Protein AF-0000000085029734 (afdb_homodimer)

Structure (mmCIF, N/CA/C/O backbone):
data_AF-0000000085029734-model_v1
#
loop_
_entity.id
_entity.type
_entity.pdbx_description
1 polymer 'Chorismate mutase, type II'
#
loop_
_atom_site.group_PDB
_atom_site.id
_atom_site.type_symbol
_atom_site.label_atom_id
_atom_site.label_alt_id
_atom_site.label_comp_id
_atom_site.label_asym_id
_atom_site.label_entity_id
_atom_site.label_seq_id
_atom_site.pdbx_PDB_ins_code
_atom_site.Cartn_x
_atom_site.Cartn_y
_atom_site.Cartn_z
_atom_site.occupancy
_atom_site.B_iso_or_equiv
_atom_site.auth_seq_id
_atom_site.auth_comp_id
_atom_site.auth_asym_id
_atom_site.auth_atom_id
_atom_site.pdbx_PDB_model_num
ATOM 1 N N . MET A 1 1 ? 16.234 26.234 0.634 1 69.88 1 MET A N 1
ATOM 2 C CA . MET A 1 1 ? 16.391 25.625 -0.686 1 69.88 1 MET A CA 1
ATOM 3 C C . MET A 1 1 ? 15.125 25.797 -1.517 1 69.88 1 MET A C 1
ATOM 5 O O . MET A 1 1 ? 14.016 25.797 -0.977 1 69.88 1 MET A O 1
ATOM 9 N N . LYS A 1 2 ? 15.32 26.094 -2.871 1 85.25 2 LYS A N 1
ATOM 10 C CA . LYS A 1 2 ? 14.172 26.25 -3.766 1 85.25 2 LYS A CA 1
ATOM 11 C C . LYS A 1 2 ? 13.594 24.906 -4.176 1 85.25 2 LYS A C 1
ATOM 13 O O . LYS A 1 2 ? 14.297 23.891 -4.168 1 85.25 2 LYS A O 1
ATOM 18 N N . LEU A 1 3 ? 12.367 24.859 -4.414 1 87.31 3 LEU A N 1
ATOM 19 C CA . LEU A 1 3 ? 11.625 23.641 -4.734 1 87.31 3 LEU A CA 1
ATOM 20 C C . LEU A 1 3 ? 12.281 22.891 -5.895 1 87.31 3 LEU A C 1
ATOM 22 O O . LEU A 1 3 ? 12.375 21.672 -5.875 1 87.31 3 LEU A O 1
ATOM 26 N N . ASP A 1 4 ? 12.711 23.625 -6.777 1 88.44 4 ASP A N 1
ATOM 27 C CA . ASP A 1 4 ? 13.312 23.016 -7.961 1 88.44 4 ASP A CA 1
ATOM 28 C C . ASP A 1 4 ? 14.594 22.266 -7.605 1 88.44 4 ASP A C 1
ATOM 30 O O . ASP A 1 4 ? 14.891 21.234 -8.188 1 88.44 4 ASP A O 1
ATOM 34 N N . GLN A 1 5 ? 15.367 22.734 -6.703 1 90.94 5 GLN A N 1
ATOM 35 C CA . GLN A 1 5 ? 16.594 22.078 -6.262 1 90.94 5 GLN A CA 1
ATOM 36 C C . GLN A 1 5 ? 16.281 20.781 -5.527 1 90.94 5 GLN A C 1
ATOM 38 O O . GLN A 1 5 ? 17.016 19.797 -5.66 1 90.94 5 GLN A O 1
ATOM 43 N N . VAL A 1 6 ? 15.258 20.797 -4.766 1 92.44 6 VAL A N 1
ATOM 44 C CA . VAL A 1 6 ? 14.844 19.594 -4.039 1 92.44 6 VAL A CA 1
ATOM 45 C C . VAL A 1 6 ? 14.43 18.516 -5.031 1 92.44 6 VAL A C 1
ATOM 47 O O . VAL A 1 6 ? 14.789 17.344 -4.871 1 92.44 6 VAL A O 1
ATOM 50 N N . ARG A 1 7 ? 13.758 18.969 -6.074 1 90.31 7 ARG A N 1
ATOM 51 C CA . ARG A 1 7 ? 13.312 18.016 -7.094 1 90.31 7 ARG A CA 1
ATOM 52 C C . ARG A 1 7 ? 14.5 17.406 -7.836 1 90.31 7 ARG A C 1
ATOM 54 O O . ARG A 1 7 ? 14.477 16.234 -8.188 1 90.31 7 ARG A O 1
ATOM 61 N N . GLU A 1 8 ? 15.469 18.203 -8.031 1 93.56 8 GLU A N 1
ATOM 62 C CA . GLU A 1 8 ? 16.688 17.688 -8.656 1 93.56 8 GLU A CA 1
ATOM 63 C C . GLU A 1 8 ? 17.344 16.625 -7.797 1 93.56 8 GLU A C 1
ATOM 65 O O . GLU A 1 8 ? 17.875 15.633 -8.312 1 93.56 8 GLU A O 1
ATOM 70 N N . LYS A 1 9 ? 17.344 16.844 -6.543 1 95 9 LYS A N 1
ATOM 71 C CA . LYS A 1 9 ? 17.891 15.859 -5.625 1 95 9 LYS A CA 1
ATOM 72 C C . LYS A 1 9 ? 17.094 14.555 -5.68 1 95 9 LYS A C 1
ATOM 74 O O . LYS A 1 9 ? 17.688 13.469 -5.695 1 95 9 LYS A O 1
ATOM 79 N N . ILE A 1 10 ? 15.828 14.625 -5.691 1 95.19 10 ILE A N 1
ATOM 80 C CA . ILE A 1 10 ? 14.961 13.461 -5.781 1 95.19 10 ILE A CA 1
ATOM 81 C C . ILE A 1 10 ? 15.227 12.711 -7.086 1 95.19 10 ILE A C 1
ATOM 83 O O . ILE A 1 10 ? 15.312 11.484 -7.102 1 95.19 10 ILE A O 1
ATOM 87 N N . ASP A 1 11 ? 15.422 13.539 -8.141 1 94.25 11 ASP A N 1
ATOM 88 C CA . ASP A 1 11 ? 15.688 12.961 -9.461 1 94.25 11 ASP A CA 1
ATOM 89 C C . ASP A 1 11 ? 17 12.195 -9.461 1 94.25 11 ASP A C 1
ATOM 91 O O . ASP A 1 11 ? 17.172 11.25 -10.242 1 94.25 11 ASP A O 1
ATOM 95 N N . ALA A 1 12 ? 17.891 12.562 -8.648 1 96.12 12 ALA A N 1
ATOM 96 C CA . ALA A 1 12 ? 19.188 11.891 -8.539 1 96.12 12 ALA A CA 1
ATOM 97 C C . ALA A 1 12 ? 19.078 10.633 -7.684 1 96.12 12 ALA A C 1
ATOM 99 O O . ALA A 1 12 ? 19.797 9.656 -7.906 1 96.12 12 ALA A O 1
ATOM 100 N N . ILE A 1 13 ? 18.172 10.586 -6.727 1 97.69 13 ILE A N 1
ATOM 101 C CA . ILE A 1 13 ? 18.016 9.5 -5.766 1 97.69 13 ILE A CA 1
ATOM 102 C C . ILE A 1 13 ? 17.203 8.367 -6.395 1 97.69 13 ILE A C 1
ATOM 104 O O . ILE A 1 13 ? 17.531 7.191 -6.234 1 97.69 13 ILE A O 1
ATOM 108 N N . ASP A 1 14 ? 16.234 8.672 -7.203 1 97.31 14 ASP A N 1
ATOM 109 C CA . ASP A 1 14 ? 15.227 7.73 -7.68 1 97.31 14 ASP A CA 1
ATOM 110 C C . ASP A 1 14 ? 15.859 6.629 -8.523 1 97.31 14 ASP A C 1
ATOM 112 O O . ASP A 1 14 ? 15.547 5.449 -8.352 1 97.31 14 ASP A O 1
ATOM 116 N N . PRO A 1 15 ? 16.828 7 -9.406 1 96.62 15 PRO A N 1
ATOM 117 C CA . PRO A 1 15 ? 17.469 5.926 -10.188 1 96.62 15 PRO A CA 1
ATOM 118 C C . PRO A 1 15 ? 18.266 4.961 -9.32 1 96.62 15 PRO A C 1
ATOM 120 O O . PRO A 1 15 ? 18.359 3.77 -9.633 1 96.62 15 PRO A O 1
ATOM 123 N N . GLN A 1 16 ? 18.812 5.449 -8.234 1 97.75 16 GLN A N 1
ATOM 124 C CA . GLN A 1 16 ? 19.547 4.582 -7.316 1 97.75 16 GLN A CA 1
ATOM 125 C C . GLN A 1 16 ? 18.594 3.625 -6.594 1 97.75 16 GLN A C 1
ATOM 127 O O . GLN A 1 16 ? 18.90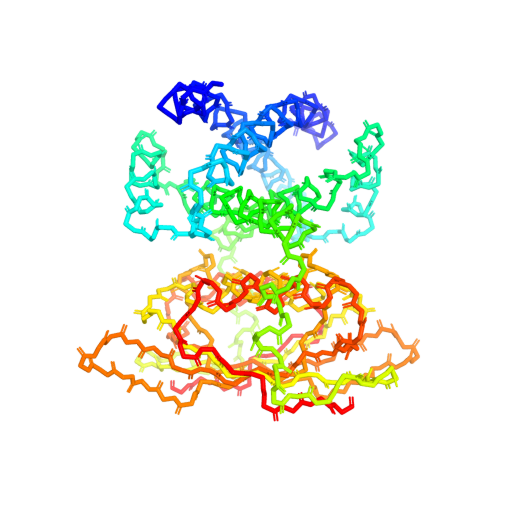6 2.441 -6.441 1 97.75 16 GLN A O 1
ATOM 132 N N . ILE A 1 17 ? 17.469 4.121 -6.18 1 98 17 ILE A N 1
ATOM 133 C CA . ILE A 1 17 ? 16.453 3.283 -5.559 1 98 17 ILE A CA 1
ATOM 134 C C . ILE A 1 17 ? 16 2.209 -6.543 1 98 17 ILE A C 1
ATOM 136 O O . ILE A 1 17 ? 15.875 1.037 -6.18 1 98 17 ILE A O 1
ATOM 140 N N . ARG A 1 18 ? 15.797 2.645 -7.766 1 97.69 18 ARG A N 1
ATOM 141 C CA . ARG A 1 18 ? 15.375 1.699 -8.797 1 97.69 18 ARG A CA 1
ATOM 142 C C . ARG A 1 18 ? 16.375 0.551 -8.922 1 97.69 18 ARG A C 1
ATOM 144 O O . ARG A 1 18 ? 15.977 -0.617 -8.961 1 97.69 18 ARG A O 1
ATOM 151 N N . SER A 1 19 ? 17.625 0.918 -8.992 1 97.62 19 SER A N 1
ATOM 152 C CA . SER A 1 19 ? 18.672 -0.086 -9.164 1 97.62 19 SER A CA 1
ATOM 153 C C . SER A 1 19 ? 18.672 -1.095 -8.023 1 97.62 19 SER A C 1
ATOM 155 O O . SER A 1 19 ? 18.766 -2.303 -8.25 1 97.62 19 SER A O 1
ATOM 157 N N . LEU A 1 20 ? 18.516 -0.634 -6.82 1 98.12 20 LEU A N 1
ATOM 158 C CA . LEU A 1 20 ? 18.516 -1.505 -5.648 1 98.12 20 LEU A CA 1
ATOM 159 C C . LEU A 1 20 ? 17.266 -2.361 -5.609 1 98.12 20 LEU A C 1
ATOM 161 O O . LEU A 1 20 ? 17.312 -3.541 -5.25 1 98.12 20 LEU A O 1
ATOM 165 N N . LEU A 1 21 ? 16.094 -1.793 -5.996 1 97.88 21 LEU A N 1
ATOM 166 C CA . LEU A 1 21 ? 14.852 -2.541 -6.016 1 97.88 21 LEU A CA 1
ATOM 167 C C . LEU A 1 21 ? 14.898 -3.65 -7.059 1 97.88 21 LEU A C 1
ATOM 169 O O . LEU A 1 21 ? 14.367 -4.742 -6.836 1 97.88 21 LEU A O 1
ATOM 173 N N . MET A 1 22 ? 15.555 -3.344 -8.195 1 96.69 22 MET A N 1
ATOM 174 C CA . MET A 1 22 ? 15.711 -4.359 -9.234 1 96.69 22 MET A CA 1
ATOM 175 C C . MET A 1 22 ? 16.578 -5.508 -8.742 1 96.69 22 MET A C 1
ATOM 177 O O . MET A 1 22 ? 16.266 -6.676 -8.977 1 96.69 22 MET A O 1
ATOM 181 N N . GLU A 1 23 ? 17.609 -5.129 -8.086 1 96.75 23 GLU A N 1
ATOM 182 C CA . GLU A 1 23 ? 18.469 -6.156 -7.512 1 96.75 23 GLU A CA 1
ATOM 183 C C . GLU A 1 23 ? 17.719 -7 -6.488 1 96.75 23 GLU A C 1
ATOM 185 O O . GLU A 1 23 ? 17.875 -8.227 -6.453 1 96.75 23 GLU A O 1
ATOM 190 N N . ARG A 1 24 ? 16.984 -6.406 -5.699 1 97 24 ARG A N 1
ATOM 191 C CA . ARG A 1 24 ? 16.234 -7.129 -4.676 1 97 24 ARG A CA 1
ATOM 192 C C . ARG A 1 24 ? 15.18 -8.039 -5.305 1 97 24 ARG A C 1
ATOM 194 O O . ARG A 1 24 ? 14.93 -9.133 -4.805 1 97 24 ARG A O 1
ATOM 201 N N . LEU A 1 25 ? 14.578 -7.531 -6.348 1 96.06 25 LEU A N 1
ATOM 202 C CA . LEU A 1 25 ? 13.609 -8.352 -7.062 1 96.06 25 LEU A CA 1
ATOM 203 C C . LEU A 1 25 ? 14.281 -9.562 -7.699 1 96.06 25 LEU A C 1
ATOM 205 O O . LEU A 1 25 ? 13.688 -10.641 -7.777 1 96.06 25 LEU A O 1
ATOM 209 N N . ASP A 1 26 ? 15.5 -9.328 -8.148 1 95.75 26 ASP A N 1
ATOM 210 C CA . ASP A 1 26 ? 16.266 -10.461 -8.664 1 95.75 26 ASP A CA 1
ATOM 211 C C . ASP A 1 26 ? 16.484 -11.516 -7.578 1 95.75 26 ASP A C 1
ATOM 213 O O . ASP A 1 26 ? 16.422 -12.719 -7.852 1 95.75 26 ASP A O 1
ATOM 217 N N . CYS A 1 27 ? 16.734 -11.039 -6.41 1 96.12 27 CYS A N 1
ATOM 218 C CA . CYS A 1 27 ? 16.844 -11.961 -5.281 1 96.12 27 CYS A CA 1
ATOM 219 C C . CYS A 1 27 ? 15.531 -12.711 -5.059 1 96.12 27 CYS A C 1
ATOM 221 O O . CYS A 1 27 ? 15.547 -13.906 -4.762 1 96.12 27 CYS A O 1
ATOM 223 N N . SER A 1 28 ? 14.398 -12.023 -5.184 1 94.69 28 SER A N 1
ATOM 224 C CA . SER A 1 28 ? 13.094 -12.656 -5.035 1 94.69 28 SER A CA 1
ATOM 225 C C . SER A 1 28 ? 12.898 -13.766 -6.059 1 94.69 28 SER A C 1
ATOM 227 O O . SER A 1 28 ? 12.297 -14.805 -5.754 1 94.69 28 SER A O 1
ATOM 229 N N . LYS A 1 29 ? 13.336 -13.523 -7.238 1 94.5 29 LYS A N 1
ATOM 230 C CA . LYS A 1 29 ? 13.289 -14.555 -8.273 1 94.5 29 LYS A CA 1
ATOM 231 C C . LYS A 1 29 ? 14.078 -15.789 -7.859 1 94.5 29 LYS A C 1
ATOM 233 O O . LYS A 1 29 ? 13.609 -16.922 -8.023 1 94.5 29 LYS A O 1
ATOM 238 N N . MET A 1 30 ? 15.234 -15.562 -7.367 1 94.81 30 MET A N 1
ATOM 239 C CA . MET A 1 30 ? 16.094 -16.672 -6.922 1 94.81 30 MET A CA 1
ATOM 240 C C . MET A 1 30 ? 15.422 -17.453 -5.793 1 94.81 30 MET A C 1
ATOM 242 O O . MET A 1 30 ? 15.531 -18.672 -5.734 1 94.81 30 MET A O 1
ATOM 246 N N . VAL A 1 31 ? 14.75 -16.734 -4.891 1 93 31 VAL A N 1
ATOM 247 C CA . VAL A 1 31 ? 14.023 -17.391 -3.809 1 93 31 VAL A CA 1
ATOM 248 C C . VAL A 1 31 ? 12.914 -18.266 -4.383 1 93 31 VAL A C 1
ATOM 250 O O . VAL A 1 31 ? 12.75 -19.422 -3.977 1 93 31 VAL A O 1
ATOM 253 N N . ALA A 1 32 ? 12.148 -17.75 -5.328 1 92.5 32 ALA A N 1
ATOM 254 C CA . ALA A 1 32 ? 11.07 -18.5 -5.961 1 92.5 32 ALA A CA 1
ATOM 255 C C . ALA A 1 32 ? 11.594 -19.766 -6.641 1 92.5 32 ALA A C 1
ATOM 257 O O . ALA A 1 32 ? 10.992 -20.828 -6.539 1 92.5 32 ALA A O 1
ATOM 258 N N . GLU A 1 33 ? 12.703 -19.625 -7.281 1 92.81 33 GLU A N 1
ATOM 259 C CA . GLU A 1 33 ? 13.328 -20.75 -7.973 1 92.81 33 GLU A CA 1
ATOM 260 C C . GLU A 1 33 ? 13.781 -21.812 -6.984 1 92.81 33 GLU A C 1
ATOM 262 O O . GLU A 1 33 ? 13.586 -23.016 -7.223 1 92.81 33 GLU A O 1
ATOM 267 N N . ALA A 1 34 ? 14.375 -21.359 -5.977 1 90.62 34 ALA A N 1
ATOM 268 C CA . ALA A 1 34 ? 14.828 -22.297 -4.949 1 90.62 34 ALA A CA 1
ATOM 269 C C . ALA A 1 34 ? 13.656 -23.047 -4.332 1 90.62 34 ALA A C 1
ATOM 271 O O . ALA A 1 34 ? 13.75 -24.234 -4.066 1 90.62 34 ALA A O 1
ATOM 272 N N . LYS A 1 35 ? 12.617 -22.375 -4.039 1 87.69 35 LYS A N 1
ATOM 273 C CA . LYS A 1 35 ? 11.43 -22.984 -3.449 1 87.69 35 LYS A CA 1
ATOM 274 C C . LYS A 1 35 ? 10.773 -23.969 -4.426 1 87.69 35 LYS A C 1
ATOM 276 O O . LYS A 1 35 ? 10.32 -25.047 -4.031 1 87.69 35 LYS A O 1
ATOM 281 N N . GLN A 1 36 ? 10.719 -23.578 -5.621 1 87.06 36 GLN A N 1
ATOM 282 C CA . GLN A 1 36 ? 10.188 -24.469 -6.652 1 87.06 36 GLN A CA 1
ATOM 283 C C . GLN A 1 36 ? 10.977 -25.781 -6.707 1 87.06 36 GLN A C 1
ATOM 285 O O . GLN A 1 36 ? 10.383 -26.859 -6.801 1 87.06 36 GLN A O 1
ATOM 290 N N . GLU A 1 37 ? 12.25 -25.625 -6.668 1 89.75 37 GLU A N 1
ATOM 291 C CA . GLU A 1 37 ? 13.117 -26.797 -6.715 1 89.75 37 GLU A CA 1
ATOM 292 C C . GLU A 1 37 ? 12.906 -27.688 -5.496 1 89.75 37 GLU A C 1
ATOM 294 O O . GLU A 1 37 ? 13.008 -28.906 -5.59 1 89.75 37 GLU A O 1
ATOM 299 N N . ALA A 1 38 ? 12.602 -27.109 -4.395 1 89.69 38 ALA A N 1
ATOM 300 C CA . ALA A 1 38 ? 12.414 -27.844 -3.145 1 89.69 38 ALA A CA 1
ATOM 301 C C . ALA A 1 38 ? 10.977 -28.359 -3.023 1 89.69 38 ALA A C 1
ATOM 303 O O . ALA A 1 38 ? 10.641 -29.078 -2.08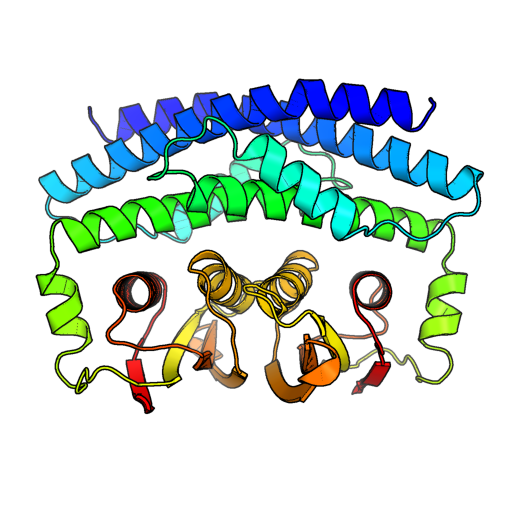 1 89.69 38 ALA A O 1
ATOM 304 N N . GLY A 1 39 ? 10.133 -27.922 -3.93 1 85.19 39 GLY A N 1
ATOM 305 C CA . GLY A 1 39 ? 8.734 -28.312 -3.895 1 85.19 39 GLY A CA 1
ATOM 306 C C . GLY A 1 39 ? 7.922 -27.547 -2.869 1 85.19 39 GLY A C 1
ATOM 307 O O . GLY A 1 39 ? 6.91 -28.047 -2.369 1 85.19 39 GLY A O 1
ATOM 308 N N . GLU A 1 40 ? 8.445 -26.406 -2.545 1 84.38 40 GLU A N 1
ATOM 309 C CA . GLU A 1 40 ? 7.762 -25.547 -1.59 1 84.38 40 GLU A CA 1
ATOM 310 C C . GLU A 1 40 ? 6.965 -24.469 -2.305 1 84.38 40 GLU A C 1
ATOM 312 O O . GLU A 1 40 ? 7.426 -23.891 -3.299 1 84.38 40 GLU A O 1
ATOM 317 N N . ILE A 1 41 ? 5.754 -24.266 -1.737 1 81.62 41 ILE A N 1
ATOM 318 C CA . ILE A 1 41 ? 4.914 -23.297 -2.445 1 81.62 41 ILE A CA 1
ATOM 319 C C . ILE A 1 41 ? 4.547 -22.156 -1.515 1 81.62 41 ILE A C 1
ATOM 321 O O . ILE A 1 41 ? 3.861 -21.203 -1.922 1 81.62 41 ILE A O 1
ATOM 325 N N . ASN A 1 42 ? 5.008 -22.219 -0.365 1 85.44 42 ASN A N 1
ATOM 326 C CA . ASN A 1 42 ? 4.707 -21.156 0.58 1 85.44 42 ASN A CA 1
ATOM 327 C C . ASN A 1 42 ? 5.793 -20.078 0.577 1 85.44 42 ASN A C 1
ATOM 329 O O . ASN A 1 42 ? 6.957 -20.375 0.874 1 85.44 42 ASN A O 1
ATOM 333 N N . ILE A 1 43 ? 5.367 -18.938 0.214 1 89.19 43 ILE A N 1
ATOM 334 C CA . ILE A 1 43 ? 6.285 -17.812 0.149 1 89.19 43 ILE A CA 1
ATOM 335 C C . ILE A 1 43 ? 6.129 -16.938 1.398 1 89.19 43 ILE A C 1
ATOM 337 O O . ILE A 1 43 ? 7.121 -16.578 2.037 1 89.19 43 ILE A O 1
ATOM 341 N N . TYR A 1 44 ? 4.922 -16.75 1.776 1 89.81 44 TYR A N 1
ATOM 342 C CA . TYR A 1 44 ? 4.625 -15.836 2.875 1 89.81 44 TYR A CA 1
ATOM 343 C C . TYR A 1 44 ? 4.918 -16.484 4.219 1 89.81 44 TYR A C 1
ATOM 345 O O . TYR A 1 44 ? 4.434 -17.578 4.504 1 89.81 44 TYR A O 1
ATOM 353 N N . ARG A 1 45 ? 5.719 -15.789 4.996 1 87.75 45 ARG A N 1
ATOM 354 C CA . ARG A 1 45 ? 6.039 -16.156 6.371 1 87.75 45 ARG A CA 1
ATOM 355 C C . ARG A 1 45 ? 5.945 -14.953 7.301 1 87.75 45 ARG A C 1
ATOM 357 O O . ARG A 1 45 ? 6.902 -14.188 7.426 1 87.75 45 ARG A O 1
ATOM 364 N N . ALA A 1 46 ? 4.887 -14.875 8.039 1 85.69 46 ALA A N 1
ATOM 365 C CA . ALA A 1 46 ? 4.586 -13.711 8.875 1 85.69 46 ALA A CA 1
ATOM 366 C C . ALA A 1 46 ? 5.672 -13.5 9.922 1 85.69 46 ALA A C 1
ATOM 368 O O . ALA A 1 46 ? 6.082 -12.367 10.18 1 85.69 46 ALA A O 1
ATOM 369 N N . ASP A 1 47 ? 6.074 -14.57 10.547 1 89 47 ASP A N 1
ATOM 370 C CA . ASP A 1 47 ? 7.086 -14.484 11.586 1 89 47 ASP A CA 1
ATOM 371 C C . ASP A 1 47 ? 8.398 -13.922 11.039 1 89 47 ASP A C 1
ATOM 373 O O . ASP A 1 47 ? 9.047 -13.094 11.68 1 89 47 ASP A O 1
ATOM 377 N N . ARG A 1 48 ? 8.75 -14.414 9.859 1 89.62 48 ARG A N 1
ATOM 378 C CA . ARG A 1 48 ? 9.977 -13.93 9.234 1 89.62 48 ARG A CA 1
ATOM 379 C C . ARG A 1 48 ? 9.859 -12.453 8.875 1 89.62 48 ARG A C 1
ATOM 381 O O . ARG A 1 48 ? 10.805 -11.68 9.078 1 89.62 48 ARG A O 1
ATOM 388 N N . GLU A 1 49 ? 8.727 -12.023 8.305 1 89.88 49 GLU A N 1
ATOM 389 C CA . GLU A 1 49 ? 8.531 -10.633 7.922 1 89.88 49 GLU A CA 1
ATOM 390 C C . GLU A 1 49 ? 8.562 -9.711 9.141 1 89.88 49 GLU A C 1
ATOM 392 O O . GLU A 1 49 ? 9.141 -8.625 9.094 1 89.88 49 GLU A O 1
ATOM 397 N N . GLN A 1 50 ? 7.98 -10.18 10.188 1 90.88 50 GLN A N 1
ATOM 398 C CA . GLN A 1 50 ? 8 -9.398 11.414 1 90.88 50 GLN A CA 1
ATOM 399 C C . GLN A 1 50 ? 9.422 -9.219 11.938 1 90.88 50 GLN A C 1
ATOM 401 O O . GLN A 1 50 ? 9.789 -8.141 12.414 1 90.88 50 GLN A O 1
ATOM 406 N N . ALA A 1 51 ? 10.164 -10.266 11.867 1 94 51 ALA A N 1
ATOM 407 C CA . ALA A 1 51 ? 11.555 -10.211 12.305 1 94 51 ALA A CA 1
ATOM 408 C C . ALA A 1 51 ? 12.359 -9.234 11.445 1 94 51 ALA A C 1
ATOM 410 O O . ALA A 1 51 ? 13.195 -8.484 11.961 1 94 51 ALA A O 1
ATOM 411 N N . ILE A 1 52 ? 12.109 -9.273 10.156 1 94 52 ILE A N 1
ATOM 412 C CA . ILE A 1 52 ? 12.789 -8.375 9.234 1 94 52 ILE A CA 1
ATOM 413 C C . ILE A 1 52 ? 12.406 -6.93 9.531 1 94 52 ILE A C 1
ATOM 415 O O . ILE A 1 52 ? 13.273 -6.051 9.594 1 94 52 ILE A O 1
ATOM 419 N N . LEU A 1 53 ? 11.156 -6.672 9.734 1 94.25 53 LEU A N 1
ATOM 420 C CA . LEU A 1 53 ? 10.68 -5.328 10.039 1 94.25 53 LEU A CA 1
ATOM 421 C C . LEU A 1 53 ? 11.289 -4.812 11.336 1 94.25 53 LEU A C 1
ATOM 423 O O . LEU A 1 53 ? 11.711 -3.658 11.414 1 94.25 53 LEU A O 1
ATOM 427 N N . LYS A 1 54 ? 11.297 -5.684 12.312 1 95.25 54 LYS A N 1
ATOM 428 C CA . LYS A 1 54 ? 11.906 -5.316 13.594 1 95.25 54 LYS A CA 1
ATOM 429 C C . LYS A 1 54 ? 13.383 -4.973 13.422 1 95.25 54 LYS A C 1
ATOM 431 O O . LYS A 1 54 ? 13.852 -3.969 13.953 1 95.25 54 LYS A O 1
ATOM 436 N N . LYS A 1 55 ? 14.055 -5.805 12.727 1 96 55 LYS A N 1
ATOM 437 C CA . LYS A 1 55 ? 15.477 -5.586 12.469 1 96 55 LYS A CA 1
ATOM 438 C C . LYS A 1 55 ? 15.703 -4.273 11.727 1 96 55 LYS A C 1
ATOM 440 O O . LYS A 1 55 ? 16.562 -3.479 12.109 1 96 55 LYS A O 1
ATOM 445 N N . LEU A 1 56 ? 14.938 -4.035 10.672 1 96.12 56 LEU A N 1
ATOM 446 C CA . LEU A 1 56 ? 15.141 -2.877 9.805 1 96.12 56 LEU A CA 1
ATOM 447 C C . LEU A 1 56 ? 14.68 -1.599 10.5 1 96.12 56 LEU A C 1
ATOM 449 O O . LEU A 1 56 ? 15.055 -0.498 10.094 1 96.12 56 LEU A O 1
ATOM 453 N N . SER A 1 57 ? 13.859 -1.755 11.492 1 95.5 57 SER A N 1
ATOM 454 C CA . SER A 1 57 ? 13.383 -0.592 12.234 1 95.5 57 SER A CA 1
ATOM 455 C C . SER A 1 57 ? 14.469 -0.02 13.133 1 95.5 57 SER A C 1
ATOM 457 O O . SER A 1 57 ? 14.414 1.147 13.523 1 95.5 57 SER A O 1
ATOM 459 N N . GLN A 1 58 ? 15.398 -0.849 13.484 1 95.19 58 GLN A N 1
ATOM 460 C CA . GLN A 1 58 ? 16.453 -0.431 14.406 1 95.19 58 GLN A CA 1
ATOM 461 C C . GLN A 1 58 ? 17.281 0.697 13.812 1 95.19 58 GLN A C 1
ATOM 463 O O . GLN A 1 58 ? 17.734 0.605 12.664 1 95.19 58 GLN A O 1
ATOM 468 N N . GLY A 1 59 ? 17.438 1.805 14.555 1 92.75 59 GLY A N 1
ATOM 469 C CA . GLY A 1 59 ? 18.281 2.916 14.141 1 92.75 59 GLY A CA 1
ATOM 470 C C . GLY A 1 59 ? 17.531 3.947 13.312 1 92.75 59 GLY A C 1
ATOM 471 O O . GLY A 1 59 ? 18.094 4.984 12.953 1 92.75 59 GLY A O 1
ATOM 472 N N . VAL A 1 60 ? 16.328 3.682 12.922 1 95.5 60 VAL A N 1
ATOM 473 C CA . VAL A 1 60 ? 15.531 4.645 12.172 1 95.5 60 VAL A CA 1
ATOM 474 C C . VAL A 1 60 ? 14.906 5.66 13.125 1 95.5 60 VAL A C 1
ATOM 476 O O . VAL A 1 60 ? 14.32 5.285 14.141 1 95.5 60 VAL A O 1
ATOM 479 N N . PRO A 1 61 ? 15.109 6.934 12.805 1 94.56 61 PRO A N 1
ATOM 480 C CA . PRO A 1 61 ? 14.484 7.953 13.648 1 94.56 61 PRO A CA 1
ATOM 481 C C . PRO A 1 61 ? 12.969 7.762 13.789 1 94.56 61 PRO A C 1
ATOM 483 O O . PRO A 1 61 ? 12.305 7.414 12.812 1 94.56 61 PRO A O 1
ATOM 486 N N . GLU A 1 62 ? 12.438 8.023 14.961 1 92.88 62 GLU A N 1
ATOM 487 C CA . GLU A 1 62 ? 11.039 7.777 15.297 1 92.88 62 GLU A CA 1
ATOM 488 C C . GLU A 1 62 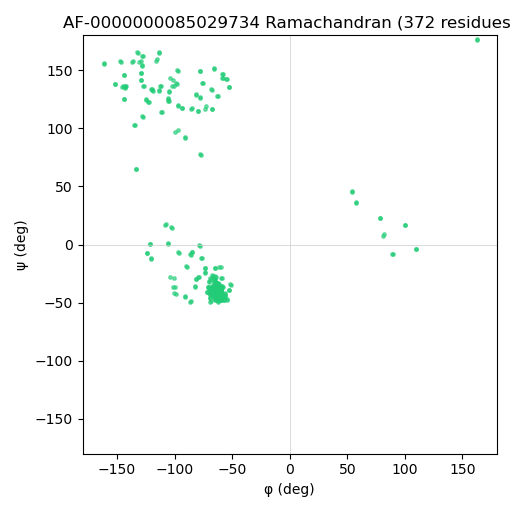? 10.109 8.555 14.367 1 92.88 62 GLU A C 1
ATOM 490 O O . GLU A 1 62 ? 9.039 8.062 14 1 92.88 62 GLU A O 1
ATOM 495 N N . ASP A 1 63 ? 10.531 9.742 14.016 1 91.31 63 ASP A N 1
ATOM 496 C CA . ASP A 1 63 ? 9.648 10.617 13.25 1 91.31 63 ASP A CA 1
ATOM 497 C C . ASP A 1 63 ? 9.609 10.203 11.781 1 91.31 63 ASP A C 1
ATOM 499 O O . ASP A 1 63 ? 8.836 10.758 10.992 1 91.31 63 ASP A O 1
ATOM 503 N N . ARG A 1 64 ? 10.383 9.156 11.391 1 94.44 64 ARG A N 1
ATOM 504 C CA . ARG A 1 64 ? 10.453 8.68 10.008 1 94.44 64 ARG A CA 1
ATOM 505 C C . ARG A 1 64 ? 10.094 7.203 9.922 1 94.44 64 ARG A C 1
ATOM 507 O O . ARG A 1 64 ? 9.914 6.664 8.828 1 94.44 64 ARG A O 1
ATOM 514 N N . LEU A 1 65 ? 9.969 6.68 11.07 1 95.19 65 LEU A N 1
ATOM 515 C CA . LEU A 1 65 ? 9.844 5.227 11.172 1 95.19 65 LEU A CA 1
ATOM 516 C C . LEU A 1 65 ? 8.562 4.742 10.492 1 95.19 65 LEU A C 1
ATOM 518 O O . LEU A 1 65 ? 8.586 3.77 9.742 1 95.19 65 LEU A O 1
ATOM 522 N N . PRO A 1 66 ? 7.418 5.445 10.688 1 93.81 66 PRO A N 1
ATOM 523 C CA . PRO A 1 66 ? 6.195 4.941 10.055 1 93.81 66 PRO A CA 1
ATOM 524 C C . PRO A 1 66 ? 6.277 4.949 8.531 1 93.81 66 PRO A C 1
ATOM 526 O O . PRO A 1 66 ? 5.887 3.973 7.887 1 93.81 66 PRO A O 1
ATOM 529 N N . GLU A 1 67 ? 6.828 6.004 8.008 1 96.12 67 GLU A N 1
ATOM 530 C CA . GLU A 1 67 ? 6.961 6.113 6.559 1 96.12 67 GLU A CA 1
ATOM 531 C C . GLU A 1 67 ? 7.922 5.062 6.012 1 96.12 67 GLU A C 1
ATOM 533 O O . GLU A 1 67 ? 7.648 4.434 4.988 1 96.12 67 GLU A O 1
ATOM 538 N N . TYR A 1 68 ? 8.969 4.891 6.738 1 97 68 TYR A N 1
ATOM 539 C CA . TYR A 1 68 ? 9.961 3.924 6.297 1 97 68 TYR A CA 1
ATOM 540 C C . TYR A 1 68 ? 9.391 2.512 6.293 1 97 68 TYR A C 1
ATOM 542 O O . TYR A 1 68 ? 9.5 1.791 5.301 1 97 68 TYR A O 1
ATOM 550 N N . LEU A 1 69 ? 8.758 2.145 7.355 1 94.44 69 LEU A N 1
ATOM 551 C CA . LEU A 1 69 ? 8.234 0.791 7.488 1 94.44 69 LEU A CA 1
ATOM 552 C C . LEU A 1 69 ? 7.125 0.535 6.477 1 94.44 69 LEU A C 1
ATOM 554 O O . LEU A 1 69 ? 6.973 -0.585 5.984 1 94.44 69 LEU A O 1
ATOM 558 N N . ALA A 1 70 ? 6.395 1.561 6.16 1 93.44 70 ALA A N 1
ATOM 559 C CA . ALA A 1 70 ? 5.363 1.419 5.137 1 93.44 70 ALA A CA 1
ATOM 560 C C . ALA A 1 70 ? 5.969 1.019 3.795 1 93.44 70 ALA A C 1
ATOM 562 O O . ALA A 1 70 ? 5.43 0.154 3.098 1 93.44 70 ALA A O 1
ATOM 563 N N . VAL A 1 71 ? 7.059 1.596 3.449 1 96 71 VAL A N 1
ATOM 564 C CA . VAL A 1 71 ? 7.703 1.29 2.176 1 96 71 VAL A CA 1
ATOM 565 C C . VAL A 1 71 ? 8.32 -0.105 2.23 1 96 71 VAL A C 1
ATOM 567 O O . VAL A 1 71 ? 8.234 -0.868 1.267 1 96 71 VAL A O 1
ATOM 570 N N . VAL A 1 72 ? 8.938 -0.427 3.359 1 96.06 72 VAL A N 1
ATOM 571 C CA . VAL A 1 72 ? 9.547 -1.744 3.514 1 96.06 72 VAL A CA 1
ATOM 572 C C . VAL A 1 72 ? 8.484 -2.828 3.361 1 96.06 72 VAL A C 1
ATOM 574 O O . VAL A 1 72 ? 8.711 -3.836 2.686 1 96.06 72 VAL A O 1
ATOM 577 N N . ARG A 1 73 ? 7.371 -2.609 3.951 1 92.62 73 ARG A N 1
ATOM 578 C CA . ARG A 1 73 ? 6.277 -3.566 3.828 1 92.62 73 ARG A CA 1
ATOM 579 C C . ARG A 1 73 ? 5.855 -3.732 2.371 1 92.62 73 ARG A C 1
ATOM 581 O O . ARG A 1 73 ? 5.574 -4.848 1.926 1 92.62 73 ARG A O 1
ATOM 588 N N . LYS A 1 74 ? 5.812 -2.656 1.688 1 93.5 74 LYS A N 1
ATOM 589 C CA . LYS A 1 74 ? 5.43 -2.719 0.282 1 93.5 74 LYS A CA 1
ATOM 590 C C . LYS A 1 74 ? 6.465 -3.479 -0.539 1 93.5 74 LYS A C 1
ATOM 592 O O . LYS A 1 74 ? 6.117 -4.223 -1.457 1 93.5 74 LYS A O 1
ATOM 597 N N . ILE A 1 75 ? 7.68 -3.285 -0.196 1 96.31 75 ILE A N 1
ATOM 598 C CA . ILE A 1 75 ? 8.742 -4.02 -0.872 1 96.31 75 ILE A CA 1
ATOM 599 C C . ILE A 1 75 ? 8.555 -5.52 -0.65 1 96.31 75 ILE A C 1
ATOM 601 O O . ILE A 1 75 ? 8.664 -6.312 -1.589 1 96.31 75 ILE A O 1
ATOM 605 N N . MET A 1 76 ? 8.273 -5.879 0.523 1 94 76 MET A N 1
ATOM 606 C CA . MET A 1 76 ? 8.039 -7.285 0.834 1 94 76 MET A CA 1
ATOM 607 C C . MET A 1 76 ? 6.809 -7.809 0.093 1 94 76 MET A C 1
ATOM 609 O O . MET A 1 76 ? 6.836 -8.906 -0.458 1 94 76 MET A O 1
ATOM 613 N N . GLU A 1 77 ? 5.781 -7.008 0.073 1 92.12 77 GLU A N 1
ATOM 614 C CA . GLU A 1 77 ? 4.539 -7.391 -0.588 1 92.12 77 GLU A CA 1
ATOM 615 C C . GLU A 1 77 ? 4.754 -7.613 -2.082 1 92.12 77 GLU A C 1
ATOM 617 O O . GLU A 1 77 ? 4.25 -8.586 -2.648 1 92.12 77 GLU A O 1
ATOM 622 N N . THR A 1 78 ? 5.441 -6.707 -2.709 1 94.5 78 THR A N 1
ATOM 623 C CA . THR A 1 78 ? 5.668 -6.812 -4.148 1 94.5 78 THR A CA 1
ATOM 624 C C . THR A 1 78 ? 6.621 -7.961 -4.461 1 94.5 78 THR A C 1
ATOM 626 O O . THR A 1 78 ? 6.512 -8.594 -5.512 1 94.5 78 THR A O 1
ATOM 629 N N . SER A 1 79 ? 7.52 -8.18 -3.533 1 95.31 79 SER A N 1
ATOM 630 C CA . SER A 1 79 ? 8.359 -9.367 -3.678 1 95.31 79 SER A CA 1
ATOM 631 C C . SER A 1 79 ? 7.516 -10.641 -3.705 1 95.31 79 SER A C 1
ATOM 633 O O . SER A 1 79 ? 7.723 -11.508 -4.555 1 95.31 79 SER A O 1
ATOM 635 N N . ARG A 1 80 ? 6.617 -10.75 -2.814 1 94.31 80 ARG A N 1
ATOM 636 C CA . ARG A 1 80 ? 5.73 -11.906 -2.797 1 94.31 80 ARG A CA 1
ATOM 637 C C . ARG A 1 80 ? 4.898 -11.984 -4.074 1 94.31 80 ARG A C 1
ATOM 639 O O . ARG A 1 80 ? 4.703 -13.062 -4.633 1 94.31 80 ARG A O 1
ATOM 646 N N . MET A 1 81 ? 4.402 -10.805 -4.469 1 94.31 81 MET A N 1
ATOM 647 C CA . MET A 1 81 ? 3.627 -10.742 -5.703 1 94.31 81 MET A CA 1
ATOM 648 C C . MET A 1 81 ? 4.418 -11.32 -6.871 1 94.31 81 MET A C 1
ATOM 650 O O . MET A 1 81 ? 3.896 -12.125 -7.641 1 94.31 81 MET A O 1
ATOM 654 N N . TYR A 1 82 ? 5.633 -10.914 -6.969 1 95.38 82 TYR A N 1
ATOM 655 C CA . TYR A 1 82 ? 6.523 -11.375 -8.023 1 95.38 82 TYR A CA 1
ATOM 656 C C . TYR A 1 82 ? 6.734 -12.883 -7.941 1 95.38 82 TYR A C 1
ATOM 658 O O . TYR A 1 82 ? 6.648 -13.586 -8.953 1 95.38 82 TYR A O 1
ATOM 666 N N . GLN A 1 83 ? 6.953 -13.398 -6.785 1 94.88 83 GLN A N 1
ATOM 667 C CA . GLN A 1 83 ? 7.219 -14.812 -6.562 1 94.88 83 GLN A CA 1
ATOM 668 C C . GLN A 1 83 ? 5.977 -15.656 -6.836 1 94.88 83 GLN A C 1
ATOM 670 O O . GLN A 1 83 ? 6.047 -16.672 -7.535 1 94.88 83 GLN A O 1
ATOM 675 N N . TYR A 1 84 ? 4.879 -15.25 -6.289 1 93 84 TYR A N 1
ATOM 676 C CA . TYR A 1 84 ? 3.643 -15.992 -6.508 1 93 84 TYR A CA 1
ATOM 677 C C . TYR A 1 84 ? 3.26 -16 -7.98 1 93 84 TYR A C 1
ATOM 679 O O . TYR A 1 84 ? 2.695 -16.969 -8.484 1 93 84 TYR A O 1
ATOM 687 N N . GLY A 1 85 ? 3.496 -14.836 -8.617 1 92.75 85 GLY A N 1
ATOM 688 C CA . GLY A 1 85 ? 3.271 -14.797 -10.047 1 92.75 85 GLY A CA 1
ATOM 689 C C . GLY A 1 85 ? 4.062 -15.844 -10.805 1 92.75 85 GLY A C 1
ATOM 690 O O . GLY A 1 85 ? 3.52 -16.531 -11.68 1 92.75 85 GLY A O 1
ATOM 691 N N . MET A 1 86 ? 5.293 -16.031 -10.445 1 93.12 86 MET A N 1
ATOM 692 C CA . MET A 1 86 ? 6.148 -17.031 -11.078 1 93.12 86 MET A CA 1
ATOM 693 C C . MET A 1 86 ? 5.676 -18.453 -10.734 1 93.12 86 MET A C 1
ATOM 695 O O . MET A 1 86 ? 5.621 -19.312 -11.602 1 93.12 86 MET A O 1
ATOM 699 N N . LEU A 1 87 ? 5.348 -18.641 -9.516 1 90.94 87 LEU A N 1
ATOM 700 C CA . LEU A 1 87 ? 4.879 -19.953 -9.086 1 90.94 87 LEU A CA 1
ATOM 701 C C . LEU A 1 87 ? 3.602 -20.344 -9.828 1 90.94 87 LEU A C 1
ATOM 703 O O . LEU A 1 87 ? 3.432 -21.5 -10.219 1 90.94 87 LEU A O 1
ATOM 707 N N . PHE A 1 88 ? 2.725 -19.375 -9.953 1 91.56 88 PHE A N 1
ATOM 708 C CA . PHE A 1 88 ? 1.498 -19.578 -10.711 1 91.56 88 PHE A CA 1
ATOM 709 C C . PHE A 1 88 ? 1.813 -19.984 -12.148 1 91.56 88 PHE A C 1
ATOM 711 O O . PHE A 1 88 ? 1.234 -20.953 -12.664 1 91.56 88 PHE A O 1
ATOM 718 N N . ASP A 1 89 ? 2.77 -19.312 -12.75 1 92.12 89 ASP A N 1
ATOM 719 C CA . ASP A 1 89 ? 3.137 -19.578 -14.141 1 92.12 89 ASP A CA 1
ATOM 720 C C . ASP A 1 89 ? 3.771 -20.969 -14.281 1 92.12 89 ASP A C 1
ATOM 722 O O . ASP A 1 89 ? 3.568 -21.641 -15.281 1 92.12 89 ASP A O 1
ATOM 726 N N . TRP A 1 90 ? 4.516 -21.328 -13.281 1 91.69 90 TRP A N 1
ATOM 727 C CA . TRP A 1 90 ? 5.207 -22.609 -13.312 1 91.69 90 TRP A CA 1
ATOM 728 C C . TRP A 1 90 ? 4.258 -23.75 -12.961 1 91.69 90 TRP A C 1
ATOM 730 O O . TRP A 1 90 ? 4.465 -24.891 -13.383 1 91.69 90 TRP A O 1
ATOM 740 N N . ASN A 1 91 ? 3.227 -23.422 -12.148 1 89.5 91 ASN A N 1
ATOM 741 C CA . ASN A 1 91 ? 2.32 -24.438 -11.633 1 89.5 91 ASN A CA 1
ATOM 742 C C . ASN A 1 91 ? 0.861 -24.016 -11.773 1 89.5 91 ASN A C 1
ATOM 744 O O . ASN A 1 91 ? 0.149 -23.891 -10.773 1 89.5 91 ASN A O 1
ATOM 748 N N . PRO A 1 92 ? 0.35 -23.859 -12.938 1 85.12 92 PRO A N 1
ATOM 749 C CA . PRO A 1 92 ? -1.022 -23.391 -13.133 1 85.12 92 PRO A CA 1
ATOM 750 C C . PRO A 1 92 ? -2.059 -24.312 -12.5 1 85.12 92 PRO A C 1
ATOM 752 O O . PRO A 1 92 ? -3.164 -23.875 -12.172 1 85.12 92 PRO A O 1
ATOM 755 N N . GLN A 1 93 ? -1.656 -25.547 -12.242 1 86 93 GLN A N 1
ATOM 756 C CA . GLN A 1 93 ? -2.576 -26.531 -11.672 1 86 93 GLN A CA 1
ATOM 757 C C . GLN A 1 93 ? -2.926 -26.172 -10.227 1 86 93 GLN A C 1
ATOM 759 O O . GLN A 1 93 ? -3.984 -26.562 -9.727 1 86 93 GLN A O 1
ATOM 764 N N . LEU A 1 94 ? -2.016 -25.516 -9.578 1 81.88 94 LEU A N 1
ATOM 765 C CA . LEU A 1 94 ? -2.268 -25.125 -8.203 1 81.88 94 LEU A CA 1
ATOM 766 C C . LEU A 1 94 ? -3.477 -24.188 -8.117 1 81.88 94 LEU A C 1
ATOM 768 O O . LEU A 1 94 ? -4.281 -24.297 -7.188 1 81.88 94 LEU A O 1
ATOM 772 N N . PHE A 1 95 ? -3.648 -23.328 -9.062 1 83.69 95 PHE A N 1
ATOM 773 C CA . PHE A 1 95 ? -4.809 -22.438 -9.094 1 83.69 95 PHE A CA 1
ATOM 774 C C . PHE A 1 95 ? -6.074 -23.219 -9.43 1 83.69 95 PHE A C 1
ATOM 776 O O . PHE A 1 95 ? -7.148 -22.922 -8.898 1 83.69 95 PHE A O 1
ATOM 783 N N . ALA A 1 96 ? -5.91 -24.172 -10.281 1 83.38 96 ALA A N 1
ATOM 784 C CA . ALA A 1 96 ? -7.062 -24.969 -10.664 1 83.38 96 ALA A CA 1
ATOM 785 C C . ALA A 1 96 ? -7.699 -25.641 -9.445 1 83.38 96 ALA A C 1
ATOM 787 O O . ALA A 1 96 ? -8.93 -25.719 -9.344 1 83.38 96 ALA A O 1
ATOM 788 N N . LYS A 1 97 ? -6.91 -26.016 -8.562 1 85 97 LYS A N 1
ATOM 789 C CA . LYS A 1 97 ? -7.406 -26.656 -7.344 1 85 97 LYS A CA 1
ATOM 790 C C . LYS A 1 97 ? -8.141 -25.641 -6.461 1 85 97 LYS A C 1
ATOM 792 O O . LYS A 1 97 ? -9.164 -25.969 -5.855 1 85 97 LYS A O 1
ATOM 797 N N . LEU A 1 98 ? -7.637 -24.438 -6.438 1 84.38 98 LEU A N 1
ATOM 798 C CA . LEU A 1 98 ? -8.234 -23.359 -5.652 1 84.38 98 LEU A CA 1
ATOM 799 C C . LEU A 1 98 ? -9.625 -23.016 -6.176 1 84.38 98 LEU A C 1
ATOM 801 O O . LEU A 1 98 ? -10.539 -22.734 -5.395 1 84.38 98 LEU A O 1
ATOM 805 N N . ALA A 1 99 ? -9.797 -23.156 -7.453 1 84.19 99 ALA A N 1
ATOM 806 C CA . ALA A 1 99 ? -11.023 -22.703 -8.102 1 84.19 99 ALA A CA 1
ATOM 807 C C . ALA A 1 99 ? -11.891 -23.875 -8.539 1 84.19 99 ALA A C 1
ATOM 809 O O . ALA A 1 99 ? -12.734 -23.75 -9.43 1 84.19 99 ALA A O 1
ATOM 810 N N . GLU A 1 100 ? -11.609 -24.969 -8 1 84.31 100 GLU A N 1
ATOM 811 C CA . GLU A 1 100 ? -12.242 -26.188 -8.484 1 84.31 100 GLU A CA 1
ATOM 812 C C . GLU A 1 100 ? -13.758 -26.109 -8.383 1 84.31 100 GLU A C 1
ATOM 814 O O . GLU A 1 100 ? -14.477 -26.672 -9.211 1 84.31 100 GLU A O 1
ATOM 819 N N . ASN A 1 101 ? -14.25 -25.391 -7.488 1 83.19 101 ASN A N 1
ATOM 820 C CA . ASN A 1 101 ? -15.695 -25.328 -7.254 1 83.19 101 ASN A CA 1
ATOM 821 C C . ASN A 1 101 ? -16.297 -24.047 -7.809 1 83.19 101 ASN A C 1
ATOM 823 O O . ASN A 1 101 ? -17.406 -23.672 -7.43 1 83.19 101 ASN A O 1
ATOM 827 N N . ILE A 1 102 ? -15.547 -23.406 -8.633 1 84.56 102 ILE A N 1
ATOM 828 C CA . ILE A 1 102 ? -16.016 -22.141 -9.188 1 84.56 102 ILE A CA 1
ATOM 829 C C . ILE A 1 102 ? -15.992 -22.188 -10.711 1 84.56 102 ILE A C 1
ATOM 831 O O . ILE A 1 102 ? -14.992 -22.625 -11.297 1 84.56 102 ILE A O 1
ATOM 835 N N . GLU A 1 103 ? -17.125 -21.922 -11.289 1 84.12 103 GLU A N 1
ATOM 836 C CA . GLU A 1 103 ? -17.156 -21.812 -12.742 1 84.12 103 GLU A CA 1
ATOM 837 C C . GLU A 1 103 ? -16.516 -20.516 -13.219 1 84.12 103 GLU A C 1
ATOM 839 O O . GLU A 1 103 ? -16.953 -19.422 -12.859 1 84.12 103 GLU A O 1
ATOM 844 N N . ILE A 1 104 ? -15.453 -20.703 -13.945 1 87 104 ILE A N 1
ATOM 845 C CA . ILE A 1 104 ? -14.742 -19.547 -14.492 1 87 104 ILE A CA 1
ATOM 846 C C . ILE A 1 104 ? -15.188 -19.297 -15.93 1 87 104 ILE A C 1
ATOM 848 O O . ILE A 1 104 ? -14.812 -20.031 -16.844 1 87 104 ILE A O 1
ATOM 852 N N . ARG A 1 105 ? -16.109 -18.359 -16.141 1 86.81 105 ARG A N 1
ATOM 853 C CA . ARG A 1 105 ? -16.578 -17.938 -17.453 1 86.81 105 ARG A CA 1
ATOM 854 C C . ARG A 1 105 ? -16.188 -16.5 -17.75 1 86.81 105 ARG A C 1
ATOM 856 O O . ARG A 1 105 ? -16.281 -15.641 -16.875 1 86.81 105 ARG A O 1
ATOM 863 N N . PRO A 1 106 ? -15.672 -16.344 -18.938 1 90.19 106 PRO A N 1
ATOM 864 C CA . PRO A 1 106 ? -15.359 -14.953 -19.297 1 90.19 106 PRO A CA 1
ATOM 865 C C . PRO A 1 106 ? -16.578 -14.039 -19.234 1 90.19 106 PRO A C 1
ATOM 867 O O . PRO A 1 106 ? -17.703 -14.492 -19.453 1 90.19 106 PRO A O 1
ATOM 870 N N . GLY A 1 107 ? -16.266 -12.805 -18.859 1 89.88 107 GLY A N 1
ATOM 871 C CA . GLY A 1 107 ? -17.328 -11.805 -18.891 1 89.88 107 GLY A CA 1
ATOM 872 C C . GLY A 1 107 ? -17.781 -11.367 -17.516 1 89.88 107 GLY A C 1
ATOM 873 O O . GLY A 1 107 ? -18.625 -10.484 -17.391 1 89.88 107 GLY A O 1
ATOM 874 N N . GLY A 1 108 ? -17.234 -11.992 -16.547 1 89.75 108 GLY A N 1
ATOM 875 C CA . GLY A 1 108 ? -17.562 -11.555 -15.195 1 89.75 108 GLY A CA 1
ATOM 876 C C . GLY A 1 108 ? -17.062 -10.156 -14.883 1 89.75 108 GLY A C 1
ATOM 877 O O . GLY A 1 108 ? -16.078 -9.703 -15.453 1 89.75 108 GLY A O 1
ATOM 878 N N . THR A 1 109 ? -17.844 -9.555 -13.969 1 92.06 109 THR A N 1
ATOM 879 C CA . THR A 1 109 ? -17.484 -8.18 -13.648 1 92.06 109 THR A CA 1
ATOM 880 C C . THR A 1 109 ? -17.172 -8.031 -12.164 1 92.06 109 THR A C 1
ATOM 882 O O . THR A 1 109 ? -16.594 -7.031 -11.734 1 92.06 109 THR A O 1
ATOM 885 N N . ARG A 1 110 ? -17.516 -9.086 -11.461 1 94.44 110 ARG A N 1
ATOM 886 C CA . ARG A 1 110 ? -17.328 -9.023 -10.016 1 94.44 110 ARG A CA 1
ATOM 887 C C . ARG A 1 110 ? -16.875 -10.375 -9.461 1 94.44 110 ARG A C 1
ATOM 889 O O . ARG A 1 110 ? -17.406 -11.422 -9.867 1 94.44 110 ARG A O 1
ATOM 896 N N . VAL A 1 111 ? -15.922 -10.312 -8.586 1 94.56 111 VAL A N 1
ATOM 897 C CA . VAL A 1 111 ? -15.461 -11.492 -7.852 1 94.56 111 VAL A CA 1
ATOM 898 C C . VAL A 1 111 ? -15.586 -11.242 -6.348 1 94.56 111 VAL A C 1
ATOM 900 O O . VAL A 1 111 ? -15.047 -10.266 -5.828 1 94.56 111 VAL A O 1
ATOM 903 N N . VAL A 1 112 ? -16.312 -12.086 -5.652 1 94.5 112 VAL A N 1
ATOM 904 C CA . VAL A 1 112 ? -16.5 -11.953 -4.211 1 94.5 112 VAL A CA 1
ATOM 905 C C . VAL A 1 112 ? -15.672 -13.023 -3.49 1 94.5 112 VAL A C 1
ATOM 907 O O . VAL A 1 112 ? -15.781 -14.211 -3.793 1 94.5 112 VAL A O 1
ATOM 910 N N . VAL A 1 113 ? -14.859 -12.547 -2.576 1 94.75 113 VAL A N 1
ATOM 911 C CA . VAL A 1 113 ? -14.023 -13.492 -1.85 1 94.75 113 VAL A CA 1
ATOM 912 C C . VAL A 1 113 ? -14.18 -13.273 -0.347 1 94.75 113 VAL A C 1
ATOM 914 O O . VAL A 1 113 ? -14.594 -12.195 0.091 1 94.75 113 VAL A O 1
ATOM 917 N N . ARG A 1 114 ? -13.938 -14.336 0.384 1 95.12 114 ARG A N 1
ATOM 918 C CA . ARG A 1 114 ? -13.844 -14.297 1.84 1 95.12 114 ARG A CA 1
ATOM 919 C C . ARG A 1 114 ? -12.477 -14.766 2.312 1 95.12 114 ARG A C 1
ATOM 921 O O . ARG A 1 114 ? -11.906 -15.703 1.757 1 95.12 114 ARG A O 1
ATOM 928 N N . LEU A 1 115 ? -11.906 -13.984 3.254 1 93.44 115 LEU A N 1
ATOM 929 C CA . LEU A 1 115 ? -10.602 -14.367 3.777 1 93.44 115 LEU A CA 1
ATOM 930 C C . LEU A 1 115 ? -10.461 -13.961 5.242 1 93.44 115 LEU A C 1
ATOM 932 O O . LEU A 1 115 ? -11.195 -13.102 5.727 1 93.44 115 LEU A O 1
ATOM 936 N N . THR A 1 116 ? -9.578 -14.609 5.93 1 92.56 116 THR A N 1
ATOM 937 C CA . THR A 1 116 ? -9.281 -14.359 7.336 1 92.56 116 THR A CA 1
ATOM 938 C C . THR A 1 116 ? -7.82 -13.953 7.516 1 92.56 116 THR A C 1
ATOM 940 O O . THR A 1 116 ? -6.922 -14.562 6.922 1 92.56 116 THR A O 1
ATOM 943 N N . ARG A 1 117 ? -7.629 -12.922 8.266 1 89.06 117 ARG A N 1
ATOM 944 C CA . ARG A 1 117 ? -6.301 -12.383 8.531 1 89.06 117 ARG A CA 1
ATOM 945 C C . ARG A 1 117 ? -6.09 -12.156 10.031 1 89.06 117 ARG A C 1
ATOM 947 O O . ARG A 1 117 ? -7.055 -12.078 10.789 1 89.06 117 ARG A O 1
ATOM 954 N N . PRO A 1 118 ? -4.777 -12.133 10.391 1 85.88 118 PRO A N 1
ATOM 955 C CA . PRO A 1 118 ? -4.551 -11.75 11.781 1 85.88 118 PRO A CA 1
ATOM 956 C C . PRO A 1 118 ? -5.117 -10.375 12.125 1 85.88 118 PRO A C 1
ATOM 958 O O . PRO A 1 118 ? -5.066 -9.461 11.297 1 85.88 118 PRO A O 1
ATOM 961 N N . ASP A 1 119 ? -5.617 -10.289 13.336 1 83.31 119 ASP A N 1
ATOM 962 C CA . ASP A 1 119 ? -6.184 -9.031 13.805 1 83.31 119 ASP A CA 1
ATOM 963 C C . ASP A 1 119 ? -5.082 -8.055 14.211 1 83.31 119 ASP A C 1
ATOM 965 O O . ASP A 1 119 ? -4.797 -7.887 15.398 1 83.31 119 ASP A O 1
ATOM 969 N N . GLN A 1 120 ? -4.441 -7.418 13.32 1 79.44 120 GLN A N 1
ATOM 970 C CA . GLN A 1 120 ? -3.385 -6.426 13.5 1 79.44 120 GLN A CA 1
ATOM 971 C C . GLN A 1 120 ? -3.574 -5.242 12.562 1 79.44 120 GLN A C 1
ATOM 973 O O . GLN A 1 120 ? -4.27 -5.352 11.547 1 79.44 120 GLN A O 1
ATOM 978 N N . PRO A 1 121 ? -2.928 -4.152 13.062 1 71.06 121 PRO A N 1
ATOM 979 C CA . PRO A 1 121 ? -2.998 -3.021 12.133 1 71.06 121 PRO A CA 1
ATOM 980 C C . PRO A 1 121 ? -2.525 -3.383 10.727 1 71.06 121 PRO A C 1
ATOM 982 O O . PRO A 1 121 ? -1.583 -4.164 10.57 1 71.06 121 PRO A O 1
ATOM 985 N N . ASN A 1 122 ? -3.225 -2.975 9.727 1 69.38 122 ASN A N 1
ATOM 986 C CA . ASN A 1 122 ? -2.891 -3.158 8.312 1 69.38 122 ASN A CA 1
ATOM 987 C C . ASN A 1 122 ? -3.277 -4.551 7.824 1 69.38 122 ASN A C 1
ATOM 989 O O . ASN A 1 122 ? -2.848 -4.977 6.75 1 69.38 122 ASN A O 1
ATOM 993 N N . ALA A 1 123 ? -4.004 -5.324 8.727 1 71.88 123 ALA A N 1
ATOM 994 C CA . ALA A 1 123 ? -4.418 -6.66 8.305 1 71.88 123 ALA A CA 1
ATOM 995 C C . ALA A 1 123 ? -5.129 -6.613 6.953 1 71.88 123 ALA A C 1
ATOM 997 O O . ALA A 1 123 ? -4.855 -7.438 6.074 1 71.88 123 ALA A O 1
ATOM 998 N N . MET A 1 124 ? -5.852 -5.555 6.758 1 73.56 124 MET A N 1
ATOM 999 C CA . MET A 1 124 ? -6.664 -5.473 5.551 1 73.56 124 MET A CA 1
ATOM 1000 C C . MET A 1 124 ? -5.992 -4.602 4.496 1 73.56 124 MET A C 1
ATOM 1002 O O . MET A 1 124 ? -6.145 -4.84 3.297 1 73.56 124 MET A O 1
ATOM 1006 N N . SER A 1 125 ? -5.266 -3.723 4.98 1 73.12 125 SER A N 1
ATOM 1007 C CA . SER A 1 125 ? -4.672 -2.777 4.039 1 73.12 125 SER A CA 1
ATOM 1008 C C . SER A 1 125 ? -3.717 -3.477 3.082 1 73.12 125 SER A C 1
ATOM 1010 O O . SER A 1 125 ? -3.633 -3.115 1.906 1 73.12 125 SER A O 1
ATOM 1012 N N . SER A 1 126 ? -3.104 -4.469 3.592 1 75.56 126 SER A N 1
ATOM 1013 C CA . SER A 1 126 ? -2.172 -5.211 2.746 1 75.56 126 SER A CA 1
ATOM 1014 C C . SER A 1 126 ? -2.9 -5.914 1.607 1 75.56 126 SER A C 1
ATOM 1016 O O . SER A 1 126 ? -2.408 -5.953 0.478 1 75.56 126 SER A O 1
ATOM 1018 N N . ILE A 1 127 ? -4.062 -6.438 1.887 1 78.19 127 ILE A N 1
ATOM 1019 C CA . ILE A 1 127 ? -4.852 -7.148 0.885 1 78.19 127 ILE A CA 1
ATOM 1020 C C . ILE A 1 127 ? -5.363 -6.164 -0.163 1 78.19 127 ILE A C 1
ATOM 1022 O O . ILE A 1 127 ? -5.266 -6.418 -1.365 1 78.19 127 ILE A O 1
ATOM 1026 N N . LEU A 1 128 ? -5.852 -5.105 0.326 1 76.88 128 LEU A N 1
ATOM 1027 C CA . LEU A 1 128 ? -6.398 -4.098 -0.575 1 76.88 128 LEU A CA 1
ATOM 1028 C C . LEU A 1 128 ? -5.309 -3.533 -1.482 1 76.88 128 LEU A C 1
ATOM 1030 O O . LEU A 1 128 ? -5.551 -3.271 -2.662 1 76.88 128 LEU A O 1
ATOM 1034 N N . ASN A 1 129 ? -4.184 -3.389 -0.9 1 79.19 129 ASN A N 1
ATOM 1035 C CA . ASN A 1 129 ? -3.043 -2.92 -1.682 1 79.19 129 ASN A CA 1
ATOM 1036 C C . ASN A 1 129 ? -2.705 -3.885 -2.814 1 79.19 129 ASN A C 1
ATOM 1038 O O . ASN A 1 129 ? -2.395 -3.457 -3.928 1 79.19 129 ASN A O 1
ATOM 1042 N N . MET A 1 130 ? -2.85 -5.074 -2.496 1 86.5 130 MET A N 1
ATOM 1043 C CA . MET A 1 130 ? -2.543 -6.078 -3.508 1 86.5 130 MET A CA 1
ATOM 1044 C C . MET A 1 130 ? -3.551 -6.027 -4.648 1 86.5 130 MET A C 1
ATOM 1046 O O . MET A 1 130 ? -3.18 -6.148 -5.82 1 86.5 130 MET A O 1
ATOM 1050 N N . VAL A 1 131 ? -4.805 -5.852 -4.316 1 89.5 131 VAL A N 1
ATOM 1051 C CA . VAL A 1 131 ? -5.848 -5.746 -5.328 1 89.5 131 VAL A CA 1
ATOM 1052 C C . VAL A 1 131 ? -5.512 -4.617 -6.301 1 89.5 131 VAL A C 1
ATOM 1054 O O . VAL A 1 131 ? -5.594 -4.793 -7.52 1 89.5 131 VAL A O 1
ATOM 1057 N N . GLY A 1 132 ? -5.09 -3.537 -5.75 1 88.38 132 GLY A N 1
ATOM 1058 C CA . GLY A 1 132 ? -4.703 -2.404 -6.578 1 88.38 132 GLY A CA 1
ATOM 1059 C C . GLY A 1 132 ? -3.447 -2.658 -7.391 1 88.38 132 GLY A C 1
ATOM 1060 O O . GLY A 1 132 ? -3.357 -2.248 -8.547 1 88.38 132 GLY A O 1
ATOM 1061 N N . ASP A 1 133 ? -2.516 -3.334 -6.848 1 90.31 133 ASP A N 1
ATOM 1062 C CA . ASP A 1 133 ? -1.244 -3.598 -7.516 1 90.31 133 ASP A CA 1
ATOM 1063 C C . ASP A 1 133 ? -1.434 -4.52 -8.719 1 90.31 133 ASP A C 1
ATOM 1065 O O . ASP A 1 133 ? -0.679 -4.441 -9.688 1 90.31 133 ASP A O 1
ATOM 1069 N N . TYR A 1 134 ? -2.471 -5.324 -8.648 1 91.69 134 TYR A N 1
ATOM 1070 C CA . TYR A 1 134 ? -2.785 -6.203 -9.773 1 91.69 134 TYR A CA 1
ATOM 1071 C C . TYR A 1 134 ? -3.623 -5.477 -10.812 1 91.69 134 TYR A C 1
ATOM 1073 O O . TYR A 1 134 ? -3.936 -6.039 -11.867 1 91.69 134 TYR A O 1
ATOM 1081 N N . GLY A 1 135 ? -4.039 -4.254 -10.484 1 88.25 135 GLY A N 1
ATOM 1082 C CA . GLY A 1 135 ? -4.719 -3.424 -11.469 1 88.25 135 GLY A CA 1
ATOM 1083 C C . GLY A 1 135 ? -6.227 -3.42 -11.305 1 88.25 135 GLY A C 1
ATOM 1084 O O . GLY A 1 135 ? -6.953 -3.076 -12.242 1 88.25 135 GLY A O 1
ATOM 1085 N N . TYR A 1 136 ? -6.719 -3.848 -10.125 1 90 136 TYR A N 1
ATOM 1086 C CA . TYR A 1 136 ? -8.164 -3.943 -9.922 1 90 136 TYR A CA 1
ATOM 1087 C C . TYR A 1 136 ? -8.633 -2.945 -8.875 1 90 136 TYR A C 1
ATOM 1089 O O . TYR A 1 136 ? -7.816 -2.369 -8.148 1 90 136 TYR A O 1
ATOM 1097 N N . ASN A 1 137 ? -9.938 -2.738 -8.859 1 87.56 137 ASN A N 1
ATOM 1098 C CA . ASN A 1 137 ? -10.586 -1.925 -7.84 1 87.56 137 ASN A CA 1
ATOM 1099 C C . ASN A 1 137 ? -11.531 -2.758 -6.977 1 87.56 137 ASN A C 1
ATOM 1101 O O . ASN A 1 137 ? -11.969 -3.836 -7.387 1 87.56 137 ASN A O 1
ATOM 1105 N N . MET A 1 138 ? -11.773 -2.199 -5.867 1 87.25 138 MET A N 1
ATOM 1106 C CA . MET A 1 138 ? -12.719 -2.844 -4.957 1 87.25 138 MET A CA 1
ATOM 1107 C C . MET A 1 138 ? -14.062 -2.121 -4.965 1 87.25 138 MET A C 1
ATOM 1109 O O . MET A 1 138 ? -14.109 -0.892 -5.031 1 87.25 138 MET A O 1
ATOM 1113 N N . GLN A 1 139 ? -15.102 -2.93 -4.859 1 88.19 139 GLN A N 1
ATOM 1114 C CA . GLN A 1 139 ? -16.438 -2.354 -4.766 1 88.19 139 GLN A CA 1
ATOM 1115 C C . GLN A 1 139 ? -16.938 -2.355 -3.322 1 88.19 139 GLN A C 1
ATOM 1117 O O . GLN A 1 139 ? -17.672 -1.454 -2.912 1 88.19 139 GLN A O 1
ATOM 1122 N N . TYR A 1 140 ? -16.562 -3.408 -2.664 1 89.06 140 TYR A N 1
ATOM 1123 C CA . TYR A 1 140 ? -17.141 -3.635 -1.349 1 89.06 140 TYR A CA 1
ATOM 1124 C C . TYR A 1 140 ? -16.188 -4.406 -0.446 1 89.06 140 TYR A C 1
ATOM 1126 O O . TYR A 1 140 ? -15.477 -5.301 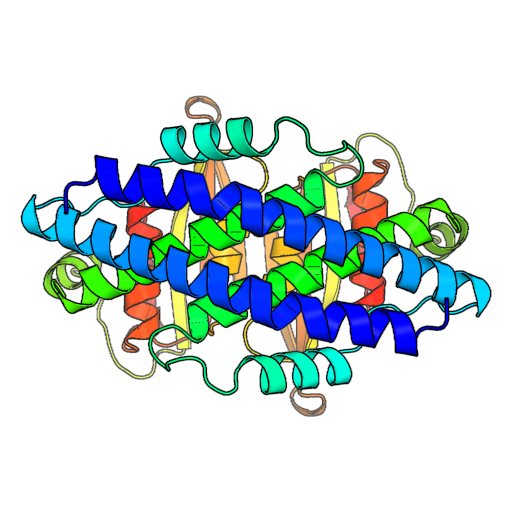-0.906 1 89.06 140 TYR A O 1
ATOM 1134 N N . MET A 1 141 ? -16.125 -3.977 0.768 1 89.19 141 MET A N 1
ATOM 1135 C CA . MET A 1 141 ? -15.398 -4.703 1.809 1 89.19 141 MET A CA 1
ATOM 1136 C C . MET A 1 141 ? -16.125 -4.605 3.145 1 89.19 141 MET A C 1
ATOM 1138 O O . MET A 1 141 ? -16.609 -3.531 3.52 1 89.19 141 MET A O 1
ATOM 1142 N N . GLU A 1 142 ? -16.219 -5.719 3.822 1 90.56 142 GLU A N 1
ATOM 1143 C CA . GLU A 1 142 ? -16.875 -5.711 5.125 1 90.56 142 GLU A CA 1
ATOM 1144 C C . GLU A 1 142 ? -16.203 -6.672 6.094 1 90.56 142 GLU A C 1
ATOM 1146 O O . GLU A 1 142 ? -15.977 -7.84 5.766 1 90.56 142 GLU A O 1
ATOM 1151 N N . LEU A 1 143 ? -15.836 -6.121 7.18 1 87.56 143 LEU A N 1
ATOM 1152 C CA . LEU A 1 143 ? -15.406 -6.969 8.289 1 87.56 143 LEU A CA 1
ATOM 1153 C C . LEU A 1 143 ? -16.578 -7.766 8.844 1 87.56 143 LEU A C 1
ATOM 1155 O O . LEU A 1 143 ? -17.516 -7.188 9.406 1 87.56 143 LEU A O 1
ATOM 1159 N N . LEU A 1 144 ? -16.531 -8.969 8.758 1 88.44 144 LEU A N 1
ATOM 1160 C CA . LEU A 1 144 ? -17.672 -9.812 9.141 1 88.44 144 LEU A CA 1
ATOM 1161 C C . LEU A 1 144 ? -17.625 -10.125 10.633 1 88.44 144 LEU A C 1
ATOM 1163 O O . LEU A 1 144 ? -18.656 -10.023 11.312 1 88.44 144 LEU A O 1
ATOM 1167 N N . HIS A 1 145 ? -16.484 -10.555 11.062 1 87.62 145 HIS A N 1
ATOM 1168 C CA . HIS A 1 145 ? -16.438 -10.859 12.492 1 87.62 145 HIS A CA 1
ATOM 1169 C C . HIS A 1 145 ? -14.992 -10.906 12.992 1 87.62 145 HIS A C 1
ATOM 1171 O O . HIS A 1 145 ? -14.062 -11.102 12.203 1 87.62 145 HIS A O 1
ATOM 1177 N N . PHE A 1 146 ? -14.883 -10.68 14.242 1 85.44 146 PHE A N 1
ATOM 1178 C CA . PHE A 1 146 ? -13.648 -10.812 15.008 1 85.44 146 PHE A CA 1
ATOM 1179 C C . PHE A 1 146 ? -13.594 -12.164 15.719 1 85.44 146 PHE A C 1
ATOM 1181 O O . PHE A 1 146 ? -14.531 -12.539 16.422 1 85.44 146 PHE A O 1
ATOM 1188 N N . ASN A 1 147 ? -12.578 -12.828 15.328 1 87.12 147 ASN A N 1
ATOM 1189 C CA . ASN A 1 147 ? -12.32 -14.047 16.094 1 87.12 147 ASN A CA 1
ATOM 1190 C C . ASN A 1 147 ? -11.383 -13.789 17.266 1 87.12 147 ASN A C 1
ATOM 1192 O O . ASN A 1 147 ? -10.18 -14.008 17.172 1 87.12 147 ASN A O 1
ATOM 1196 N N . LYS A 1 148 ? -11.875 -13.508 18.438 1 83.94 148 LYS A N 1
ATOM 1197 C CA . LYS A 1 148 ? -11.102 -13.055 19.594 1 83.94 148 LYS A CA 1
ATOM 1198 C C . LYS A 1 148 ? -10.148 -14.141 20.062 1 83.94 148 LYS A C 1
ATOM 1200 O O . LYS A 1 148 ? -8.961 -13.883 20.266 1 83.94 148 LYS A O 1
ATOM 1205 N N . PRO A 1 149 ? -10.656 -15.273 20.156 1 86.25 149 PRO A N 1
ATOM 1206 C CA . PRO A 1 149 ? -9.758 -16.328 20.641 1 86.25 149 PRO A CA 1
ATOM 1207 C C . PRO A 1 149 ? -8.555 -16.547 19.719 1 86.25 149 PRO A C 1
ATOM 1209 O O . PRO A 1 149 ? -7.441 -16.766 20.203 1 86.25 149 PRO A O 1
ATOM 1212 N N . GLU A 1 150 ? -8.789 -16.375 18.453 1 86.94 150 GLU A N 1
ATOM 1213 C CA . GLU A 1 150 ? -7.734 -16.641 17.484 1 86.94 150 GLU A CA 1
ATOM 1214 C C . GLU A 1 150 ? -7.012 -15.352 17.094 1 86.94 150 GLU A C 1
ATOM 1216 O O . GLU A 1 150 ? -5.977 -15.391 16.422 1 86.94 150 GLU A O 1
ATOM 1221 N N . LYS A 1 151 ? -7.559 -14.211 17.594 1 89.69 151 LYS A N 1
ATOM 1222 C CA . LYS A 1 151 ? -7.02 -12.898 17.25 1 89.69 151 LYS A CA 1
ATOM 1223 C C . LYS A 1 151 ? -6.949 -12.711 15.734 1 89.69 151 LYS A C 1
ATOM 1225 O O . LYS A 1 151 ? -5.902 -12.352 15.195 1 89.69 151 LYS A O 1
ATOM 1230 N N . THR A 1 152 ? -8.039 -13.094 15.086 1 91.62 152 THR A N 1
ATOM 1231 C CA . THR A 1 152 ? -8.148 -12.945 13.641 1 91.62 152 THR A CA 1
ATOM 1232 C C . THR A 1 152 ? -9.43 -12.203 13.266 1 91.62 152 THR A C 1
ATOM 1234 O O . THR A 1 152 ? -10.312 -12.016 14.109 1 91.62 152 THR A O 1
ATOM 1237 N N . VAL A 1 153 ? -9.406 -11.734 12.078 1 89.94 153 VAL A N 1
ATOM 1238 C CA . VAL A 1 153 ? -10.562 -11.047 11.523 1 89.94 153 VAL A CA 1
ATOM 1239 C C . VAL A 1 153 ? -10.906 -11.633 10.148 1 89.94 153 VAL A C 1
ATOM 1241 O O . VAL A 1 153 ? -10.008 -11.984 9.383 1 89.94 153 VAL A O 1
ATOM 1244 N N . THR A 1 154 ? -12.219 -11.742 9.914 1 92.5 154 THR A N 1
ATOM 1245 C CA . THR A 1 154 ? -12.695 -12.258 8.641 1 92.5 154 THR A CA 1
ATOM 1246 C C . THR A 1 154 ? -13.398 -11.164 7.844 1 92.5 154 THR A C 1
ATOM 1248 O O . THR A 1 154 ? -14.219 -10.422 8.391 1 92.5 154 THR A O 1
ATOM 1251 N N . PHE A 1 155 ? -13.055 -11.156 6.52 1 91.56 155 PHE A N 1
ATOM 1252 C CA . PHE A 1 155 ? -13.602 -10.117 5.656 1 91.56 155 PHE A CA 1
ATOM 1253 C C . PHE A 1 155 ? -14.234 -10.719 4.41 1 91.56 155 PHE A C 1
ATOM 1255 O O . PHE A 1 155 ? -13.766 -11.742 3.904 1 91.56 155 PHE A O 1
ATOM 1262 N N . ASP A 1 156 ? -15.273 -10.062 3.922 1 94 156 ASP A N 1
ATOM 1263 C CA . ASP A 1 156 ? -15.75 -10.242 2.553 1 94 156 ASP A CA 1
ATOM 1264 C C . ASP A 1 156 ? -15.297 -9.094 1.657 1 94 156 ASP A C 1
ATOM 1266 O O . ASP A 1 156 ? -15.336 -7.926 2.062 1 94 156 ASP A O 1
ATOM 1270 N N . LEU A 1 157 ? -14.852 -9.453 0.507 1 92.12 157 LEU A N 1
ATOM 1271 C CA . LEU A 1 157 ? -14.406 -8.461 -0.468 1 92.12 157 LEU A CA 1
ATOM 1272 C C . LEU A 1 157 ? -15.109 -8.664 -1.808 1 92.12 157 LEU A C 1
ATOM 1274 O O . LEU A 1 157 ? -15.289 -9.805 -2.248 1 92.12 157 LEU A O 1
ATOM 1278 N N . THR A 1 158 ? -15.531 -7.609 -2.379 1 93.44 158 THR A N 1
ATOM 1279 C CA . THR A 1 158 ? -15.992 -7.625 -3.762 1 93.44 158 THR A CA 1
ATOM 1280 C C . THR A 1 158 ? -15.023 -6.852 -4.66 1 93.44 158 THR A C 1
ATOM 1282 O O . THR A 1 158 ? -14.883 -5.633 -4.52 1 93.44 158 THR A O 1
ATOM 1285 N N . ILE A 1 159 ? -14.391 -7.562 -5.539 1 92.38 159 ILE A N 1
ATOM 1286 C CA . ILE A 1 159 ? -13.398 -6.988 -6.449 1 92.38 159 ILE A CA 1
ATOM 1287 C C . ILE A 1 159 ? -14 -6.871 -7.848 1 92.38 159 ILE A C 1
ATOM 1289 O O . ILE A 1 159 ? -14.617 -7.812 -8.352 1 92.38 159 ILE A O 1
ATOM 1293 N N . LEU A 1 160 ? -13.844 -5.734 -8.422 1 91.06 160 LEU A N 1
ATOM 1294 C CA . LEU A 1 160 ? -14.32 -5.52 -9.789 1 91.06 160 LEU A CA 1
ATOM 1295 C C . LEU A 1 160 ? -13.336 -6.109 -10.797 1 91.06 160 LEU A C 1
ATOM 1297 O O . LEU A 1 160 ? -12.188 -5.684 -10.875 1 91.06 160 LEU A O 1
ATOM 1301 N N . GLY A 1 161 ? -13.781 -7.094 -11.5 1 92.12 161 GLY A N 1
ATOM 1302 C CA . GLY A 1 161 ? -12.938 -7.738 -12.492 1 92.12 161 GLY A CA 1
ATOM 1303 C C . GLY A 1 161 ? -13.445 -9.102 -12.914 1 92.12 161 GLY A C 1
ATOM 1304 O O . GLY A 1 161 ? -14.469 -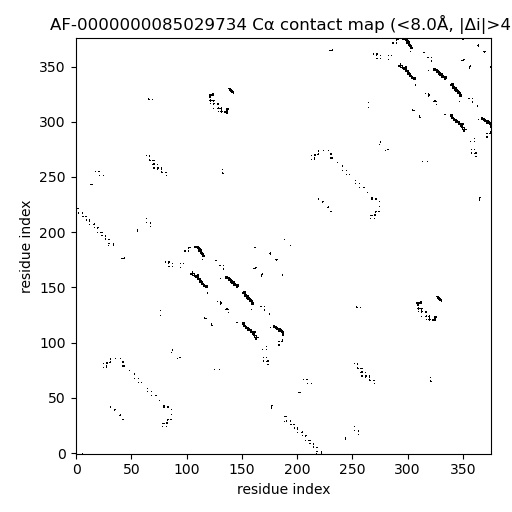9.57 -12.414 1 92.12 161 GLY A O 1
ATOM 1305 N N . ASP A 1 162 ? -12.75 -9.656 -13.852 1 94.62 162 ASP A N 1
ATOM 1306 C CA . ASP A 1 162 ? -13.109 -10.945 -14.438 1 94.62 162 ASP A CA 1
ATOM 1307 C C . ASP A 1 162 ? -12.18 -12.047 -13.938 1 94.62 162 ASP A C 1
ATOM 1309 O O . ASP A 1 162 ? -10.961 -11.977 -14.117 1 94.62 162 ASP A O 1
ATOM 1313 N N . LEU A 1 163 ? -12.781 -13.086 -13.352 1 93.5 163 LEU A N 1
ATOM 1314 C CA . LEU A 1 163 ? -12.008 -14.195 -12.797 1 93.5 163 LEU A CA 1
ATOM 1315 C C . LEU A 1 163 ? -11.258 -14.945 -13.891 1 93.5 163 LEU A C 1
ATOM 1317 O O . LEU A 1 163 ? -10.289 -15.656 -13.609 1 93.5 163 LEU A O 1
ATOM 1321 N N . SER A 1 164 ? -11.703 -14.789 -15.117 1 93.31 164 SER A N 1
ATOM 1322 C CA . SER A 1 164 ? -11.055 -15.5 -16.219 1 93.31 164 SER A CA 1
ATOM 1323 C C . SER A 1 164 ? -9.734 -14.836 -16.609 1 93.31 164 SER A C 1
ATOM 1325 O O . SER A 1 164 ? -8.938 -15.422 -17.328 1 93.31 164 SER A O 1
ATOM 1327 N N . GLU A 1 165 ? -9.5 -13.625 -16.078 1 93.31 165 GLU A N 1
ATOM 1328 C CA . GLU A 1 165 ? -8.258 -12.906 -16.375 1 93.31 165 GLU A CA 1
ATOM 1329 C C . GLU A 1 165 ? -7.082 -13.492 -15.594 1 93.31 165 GLU A C 1
ATOM 1331 O O . GLU A 1 165 ? -7.215 -13.812 -14.414 1 93.31 165 GLU A O 1
ATOM 1336 N N . THR A 1 166 ? -5.988 -13.578 -16.266 1 92.38 166 THR A N 1
ATOM 1337 C CA . THR A 1 166 ? -4.801 -14.18 -15.672 1 92.38 166 THR A CA 1
ATOM 1338 C C . THR A 1 166 ? -4.375 -13.406 -14.43 1 92.38 166 THR A C 1
ATOM 1340 O O . THR A 1 166 ? -4.055 -14.008 -13.398 1 92.38 166 THR A O 1
ATOM 1343 N N . ASN A 1 167 ? -4.379 -12.109 -14.461 1 92.88 167 ASN A N 1
ATOM 1344 C CA . ASN A 1 167 ? -3.98 -11.297 -13.312 1 92.88 167 ASN A CA 1
ATOM 1345 C C . ASN A 1 167 ? -4.91 -11.508 -12.125 1 92.88 167 ASN A C 1
ATOM 1347 O O . ASN A 1 167 ? -4.469 -11.492 -10.977 1 92.88 167 ASN A O 1
ATOM 1351 N N . MET A 1 168 ? -6.168 -11.688 -12.422 1 93.56 168 MET A N 1
ATOM 1352 C CA . MET A 1 168 ? -7.133 -11.961 -11.359 1 93.56 168 MET A CA 1
ATOM 1353 C C . MET A 1 168 ? -6.863 -13.312 -10.719 1 93.56 168 MET A C 1
ATOM 1355 O O . MET A 1 168 ? -6.914 -13.445 -9.492 1 93.56 168 MET A O 1
ATOM 1359 N N . GLN A 1 169 ? -6.539 -14.227 -11.523 1 93.81 169 GLN A N 1
ATOM 1360 C CA . GLN A 1 169 ? -6.238 -15.555 -11.008 1 93.81 169 GLN A CA 1
ATOM 1361 C C . GLN A 1 169 ? -4.969 -15.539 -10.156 1 93.81 169 GLN A C 1
ATOM 1363 O O . GLN A 1 169 ? -4.906 -16.188 -9.117 1 93.81 169 GLN A O 1
ATOM 1368 N N . LYS A 1 170 ? -3.988 -14.805 -10.609 1 93.69 170 LYS A N 1
ATOM 1369 C CA . LYS A 1 170 ? -2.758 -14.664 -9.836 1 93.69 170 LYS A CA 1
ATOM 1370 C C . LYS A 1 170 ? -3.027 -13.992 -8.492 1 93.69 170 LYS A C 1
ATOM 1372 O O . LYS A 1 170 ? -2.467 -14.383 -7.469 1 93.69 170 LYS A O 1
ATOM 1377 N N . LEU A 1 171 ? -3.881 -13 -8.5 1 94 171 LEU A N 1
ATOM 1378 C CA . LEU A 1 171 ? -4.273 -12.32 -7.273 1 94 171 LEU A CA 1
ATOM 1379 C C . LEU A 1 171 ? -4.957 -13.289 -6.312 1 94 171 LEU A C 1
ATOM 1381 O O . LEU A 1 171 ? -4.621 -13.328 -5.125 1 94 171 LEU A O 1
ATOM 1385 N N . MET A 1 172 ? -5.926 -14.102 -6.844 1 94.12 172 MET A N 1
ATOM 1386 C CA . MET A 1 172 ? -6.625 -15.078 -6.012 1 94.12 172 MET A CA 1
ATOM 1387 C C . MET A 1 172 ? -5.645 -16.078 -5.41 1 94.12 172 MET A C 1
ATOM 1389 O O . MET A 1 172 ? -5.762 -16.438 -4.234 1 94.12 172 MET A O 1
ATOM 1393 N N . PHE A 1 173 ? -4.734 -16.453 -6.234 1 93.25 173 PHE A N 1
ATOM 1394 C CA . PHE A 1 173 ? -3.734 -17.406 -5.777 1 93.25 173 PHE A CA 1
ATOM 1395 C C . PHE A 1 173 ? -2.916 -16.828 -4.629 1 93.25 173 PHE A C 1
ATOM 1397 O O . PHE A 1 173 ? -2.756 -17.469 -3.586 1 93.25 173 PHE A O 1
ATOM 1404 N N . GLN A 1 174 ? -2.42 -15.641 -4.777 1 92.69 174 GLN A N 1
ATOM 1405 C CA . GLN A 1 174 ? -1.624 -15 -3.736 1 92.69 174 GLN A CA 1
ATOM 1406 C C . GLN A 1 174 ? -2.439 -14.805 -2.461 1 92.69 174 GLN A C 1
ATOM 1408 O O . GLN A 1 174 ? -1.965 -15.102 -1.363 1 92.69 174 GLN A O 1
ATOM 1413 N N . LEU A 1 175 ? -3.652 -14.312 -2.605 1 92.44 175 LEU A N 1
ATOM 1414 C CA . LEU A 1 175 ? -4.504 -14.086 -1.442 1 92.44 175 LEU A CA 1
ATOM 1415 C C . LEU A 1 175 ? -4.746 -15.391 -0.69 1 92.44 175 LEU A C 1
ATOM 1417 O O . LEU A 1 175 ? -4.777 -15.406 0.542 1 92.44 175 LEU A O 1
ATOM 1421 N N . SER A 1 176 ? -4.906 -16.453 -1.402 1 92.56 176 SER A N 1
ATOM 1422 C CA . SER A 1 176 ? -5.156 -17.766 -0.793 1 92.56 176 SER A CA 1
ATOM 1423 C C . SER A 1 176 ? -3.953 -18.234 0.012 1 92.56 176 SER A C 1
ATOM 1425 O O . SER A 1 176 ? -4.105 -18.953 0.998 1 92.56 176 SER A O 1
ATOM 1427 N N . LYS A 1 177 ? -2.785 -17.797 -0.394 1 90.81 177 LYS A N 1
ATOM 1428 C CA . LYS A 1 177 ? -1.569 -18.25 0.282 1 90.81 177 LYS A CA 1
ATOM 1429 C C . LYS A 1 177 ? -1.213 -17.312 1.438 1 90.81 177 LYS A C 1
ATOM 1431 O O . LYS A 1 177 ? -0.46 -17.688 2.338 1 90.81 177 LYS A O 1
ATOM 1436 N N . GLU A 1 178 ? -1.775 -16.078 1.435 1 90.12 178 GLU A N 1
ATOM 1437 C CA . GLU A 1 178 ? -1.413 -15.102 2.455 1 90.12 178 GLU A CA 1
ATOM 1438 C C . GLU A 1 178 ? -2.527 -14.938 3.484 1 90.12 178 GLU A C 1
ATOM 1440 O O . GLU A 1 178 ? -2.453 -14.07 4.355 1 90.12 178 GLU A O 1
ATOM 1445 N N . SER A 1 179 ? -3.562 -15.672 3.326 1 90.44 179 SER A N 1
ATOM 1446 C CA . SER A 1 179 ? -4.684 -15.586 4.258 1 90.44 179 SER A CA 1
ATOM 1447 C C . SER A 1 179 ? -5.145 -16.969 4.691 1 90.44 179 SER A C 1
ATOM 1449 O O . SER A 1 179 ? -4.715 -17.984 4.129 1 90.44 179 SER A O 1
ATOM 1451 N N . GLN A 1 180 ? -5.914 -16.891 5.723 1 89.75 180 GLN A N 1
ATOM 1452 C CA . GLN A 1 180 ? -6.566 -18.125 6.16 1 89.75 180 GLN A CA 1
ATOM 1453 C C . GLN A 1 180 ? -7.992 -18.203 5.629 1 89.75 180 GLN A C 1
ATOM 1455 O O . GLN A 1 180 ? -8.617 -17.188 5.352 1 89.75 180 GLN A O 1
ATOM 1460 N N . ASP A 1 181 ? -8.484 -19.438 5.395 1 90.56 181 ASP A N 1
ATOM 1461 C CA . ASP A 1 181 ? -9.875 -19.719 5.059 1 90.56 181 ASP A CA 1
ATOM 1462 C C . ASP A 1 181 ? -10.305 -18.953 3.807 1 90.56 181 ASP A C 1
ATOM 1464 O O . ASP A 1 181 ? -11.391 -18.391 3.766 1 90.56 181 ASP A O 1
ATOM 1468 N N . PHE A 1 182 ? -9.422 -18.828 2.92 1 93.25 182 PHE A N 1
ATOM 1469 C CA . PHE A 1 182 ? -9.719 -18.109 1.688 1 93.25 182 PHE A CA 1
ATOM 1470 C C . PHE A 1 182 ? -10.742 -18.875 0.85 1 93.25 182 PHE A C 1
ATOM 1472 O O . PHE A 1 182 ? -10.609 -20.078 0.651 1 93.25 182 PHE A O 1
ATOM 1479 N N . GLN A 1 183 ? -11.75 -18.188 0.36 1 93.06 183 GLN A N 1
ATOM 1480 C CA . GLN A 1 183 ? -12.766 -18.766 -0.512 1 93.06 183 GLN A CA 1
ATOM 1481 C C . GLN A 1 183 ? -13.234 -17.75 -1.556 1 93.06 183 GLN A C 1
ATOM 1483 O O . GLN A 1 183 ? -13.422 -16.562 -1.247 1 93.06 183 GLN A O 1
ATOM 1488 N N . ILE A 1 184 ? -13.352 -18.203 -2.725 1 93.19 184 ILE A N 1
ATOM 1489 C CA . ILE A 1 184 ? -14.07 -17.438 -3.736 1 93.19 184 ILE A CA 1
ATOM 1490 C C . ILE A 1 184 ? -15.562 -17.734 -3.643 1 93.19 184 ILE A C 1
ATOM 1492 O O . ILE A 1 184 ? -16 -18.859 -3.895 1 93.19 184 ILE A O 1
ATOM 1496 N N . LEU A 1 185 ? -16.312 -16.781 -3.344 1 91.44 185 LEU A N 1
ATOM 1497 C CA . LEU A 1 185 ? -17.719 -16.984 -3.047 1 91.44 185 LEU A CA 1
ATOM 1498 C C . LEU A 1 185 ? -18.562 -16.859 -4.312 1 91.44 185 LEU A C 1
ATOM 1500 O O . LEU A 1 185 ? -19.516 -17.609 -4.5 1 91.44 185 LEU A O 1
ATOM 1504 N N . LYS A 1 186 ? -18.266 -15.852 -5.066 1 88.12 186 LYS A N 1
ATOM 1505 C CA . LYS A 1 186 ? -19.062 -15.586 -6.258 1 88.12 186 LYS A CA 1
ATOM 1506 C C . LYS A 1 186 ? -18.188 -15.055 -7.395 1 88.12 186 LYS A C 1
ATOM 1508 O O . LYS A 1 186 ? -17.188 -14.375 -7.156 1 88.12 186 LYS A O 1
ATOM 1513 N N . ASN A 1 187 ? -18.531 -15.406 -8.555 1 87.75 187 ASN A N 1
ATOM 1514 C CA . ASN A 1 187 ? -18.062 -14.852 -9.812 1 87.75 187 ASN A CA 1
ATOM 1515 C C . ASN A 1 187 ? -19.219 -14.438 -10.711 1 87.75 187 ASN A C 1
ATOM 1517 O O . ASN A 1 187 ? -19.938 -15.289 -11.242 1 87.75 187 ASN A O 1
ATOM 1521 N N . GLU A 1 188 ? -19.359 -13.148 -10.852 1 86.44 188 GLU A N 1
ATOM 1522 C CA . GLU A 1 188 ? -20.547 -12.656 -11.555 1 86.44 188 GLU A CA 1
ATOM 1523 C C . GLU A 1 188 ? -20.156 -11.695 -12.672 1 86.44 188 GLU A C 1
ATOM 1525 O O . GLU A 1 188 ? -19.141 -11.016 -12.594 1 86.44 188 GLU A O 1
ATOM 1530 N N . MET B 1 1 ? 21.844 -21.188 -6.43 1 70.06 1 MET B N 1
ATOM 1531 C CA . MET B 1 1 ? 22.172 -20.516 -5.184 1 70.06 1 MET B CA 1
ATOM 1532 C C . MET B 1 1 ? 21.281 -20.984 -4.047 1 70.06 1 MET B C 1
ATOM 1534 O O . MET B 1 1 ? 20.109 -21.281 -4.262 1 70.06 1 MET B O 1
ATOM 1538 N N . LYS B 1 2 ? 21.906 -21.156 -2.803 1 85.38 2 LYS B N 1
ATOM 1539 C CA . LYS B 1 2 ? 21.141 -21.578 -1.639 1 85.38 2 LYS B CA 1
ATOM 1540 C C . LYS B 1 2 ? 20.344 -20.422 -1.039 1 85.38 2 LYS B C 1
ATOM 1542 O O . LYS B 1 2 ? 20.719 -19.266 -1.203 1 85.38 2 LYS B O 1
ATOM 1547 N N . LEU B 1 3 ? 19.25 -20.703 -0.476 1 87.56 3 LEU B N 1
ATOM 1548 C CA . LEU B 1 3 ? 18.328 -19.719 0.082 1 87.56 3 LEU B CA 1
ATOM 1549 C C . LEU B 1 3 ? 19.047 -18.781 1.046 1 87.56 3 LEU B C 1
ATOM 1551 O O . LEU B 1 3 ? 18.812 -17.578 1.043 1 87.56 3 LEU B O 1
ATOM 1555 N N . ASP B 1 4 ? 19.891 -19.328 1.758 1 88.56 4 ASP B N 1
ATOM 1556 C CA . ASP B 1 4 ? 20.609 -18.547 2.756 1 88.56 4 ASP B CA 1
ATOM 1557 C C . ASP B 1 4 ? 21.5 -17.5 2.094 1 88.56 4 ASP B C 1
ATOM 1559 O O . ASP B 1 4 ? 21.656 -16.391 2.611 1 88.56 4 ASP B O 1
ATOM 1563 N N . GLN B 1 5 ? 22.094 -17.766 0.994 1 91.12 5 GLN B N 1
ATOM 1564 C CA . GLN B 1 5 ? 22.922 -16.828 0.259 1 91.12 5 GLN B CA 1
ATOM 1565 C C . GLN B 1 5 ? 22.094 -15.68 -0.314 1 91.12 5 GLN B C 1
ATOM 1567 O O . GLN B 1 5 ? 22.547 -14.531 -0.346 1 91.12 5 GLN B O 1
ATOM 1572 N N . VAL B 1 6 ? 20.938 -16 -0.768 1 92.56 6 VAL B N 1
ATOM 1573 C CA . VAL B 1 6 ? 20.031 -14.984 -1.305 1 92.56 6 VAL B CA 1
ATOM 1574 C C . VAL B 1 6 ? 19.641 -14.016 -0.198 1 92.56 6 VAL B C 1
ATOM 1576 O O . VAL B 1 6 ? 19.609 -12.805 -0.406 1 92.56 6 VAL B O 1
ATOM 1579 N N . ARG B 1 7 ? 19.422 -14.602 0.979 1 90.38 7 ARG B N 1
ATOM 1580 C CA . ARG B 1 7 ? 19.031 -13.766 2.115 1 90.38 7 ARG B CA 1
ATOM 1581 C C . ARG B 1 7 ? 20.172 -12.836 2.527 1 90.38 7 ARG B C 1
ATOM 1583 O O . ARG B 1 7 ? 19.922 -11.695 2.92 1 90.38 7 ARG B O 1
ATOM 1590 N N . GLU B 1 8 ? 21.312 -13.312 2.418 1 93.69 8 GLU B N 1
ATOM 1591 C CA . GLU B 1 8 ? 22.484 -12.477 2.713 1 93.69 8 GLU B CA 1
ATOM 1592 C C . GLU B 1 8 ? 22.578 -11.305 1.74 1 93.69 8 GLU B C 1
ATOM 1594 O O . GLU B 1 8 ? 22.938 -10.195 2.131 1 93.69 8 GLU B O 1
ATOM 1599 N N . LYS B 1 9 ? 22.297 -11.578 0.528 1 95.12 9 LYS B N 1
ATOM 1600 C CA . LYS B 1 9 ? 22.297 -10.516 -0.469 1 95.12 9 LYS B CA 1
ATOM 1601 C C . LYS B 1 9 ? 21.219 -9.469 -0.151 1 95.12 9 LYS B C 1
ATOM 1603 O O . LYS B 1 9 ? 21.484 -8.266 -0.254 1 95.12 9 LYS B O 1
ATOM 1608 N N . ILE B 1 10 ? 20.062 -9.883 0.207 1 95.25 10 ILE B N 1
ATOM 1609 C CA . ILE B 1 10 ? 18.969 -8.984 0.576 1 95.25 10 ILE B CA 1
ATOM 1610 C C . ILE B 1 10 ? 19.375 -8.148 1.788 1 95.25 10 ILE B C 1
ATOM 1612 O O . ILE B 1 10 ? 19.141 -6.941 1.822 1 95.25 10 ILE B O 1
ATOM 1616 N N . ASP B 1 11 ? 20.078 -8.844 2.719 1 94.25 11 ASP B N 1
ATOM 1617 C CA . ASP B 1 11 ? 20.531 -8.164 3.932 1 94.25 11 ASP B CA 1
ATOM 1618 C C . ASP B 1 11 ? 21.547 -7.07 3.605 1 94.25 11 ASP B C 1
ATOM 1620 O O . ASP B 1 11 ? 21.672 -6.09 4.344 1 94.25 11 ASP B O 1
ATOM 1624 N N . ALA B 1 12 ? 22.234 -7.219 2.566 1 96.19 12 ALA B N 1
ATOM 1625 C CA . ALA B 1 12 ? 23.219 -6.227 2.137 1 96.19 12 ALA B CA 1
ATOM 1626 C C . ALA B 1 12 ? 22.547 -5.078 1.391 1 96.19 12 ALA B C 1
ATOM 1628 O O . ALA B 1 12 ? 23.016 -3.939 1.442 1 96.19 12 ALA B O 1
ATOM 1629 N N . ILE B 1 13 ? 21.438 -5.32 0.711 1 97.75 13 ILE B N 1
ATOM 1630 C CA . ILE B 1 13 ? 20.734 -4.352 -0.126 1 97.75 13 ILE B CA 1
ATOM 1631 C C . ILE B 1 13 ? 19.844 -3.459 0.744 1 97.75 13 ILE B C 1
ATOM 1633 O O . ILE B 1 13 ? 19.797 -2.242 0.544 1 97.75 13 ILE B O 1
ATOM 1637 N N . ASP B 1 14 ? 19.266 -3.982 1.767 1 97.31 14 ASP B N 1
ATOM 1638 C CA . ASP B 1 14 ? 18.219 -3.328 2.537 1 97.31 14 ASP B CA 1
ATOM 1639 C C . ASP B 1 14 ? 18.734 -2.064 3.217 1 97.31 14 ASP B C 1
ATOM 1641 O O . ASP B 1 14 ? 18.094 -1.02 3.18 1 97.31 14 ASP B O 1
ATOM 1645 N N . PRO B 1 15 ? 19.969 -2.117 3.797 1 96.69 15 PRO B N 1
ATOM 1646 C CA . PRO B 1 15 ? 20.484 -0.89 4.414 1 96.69 15 PRO B CA 1
ATOM 1647 C C . PRO B 1 15 ? 20.734 0.223 3.4 1 96.69 15 PRO B C 1
ATOM 1649 O O . PRO B 1 15 ? 20.578 1.404 3.725 1 96.69 15 PRO B O 1
ATOM 1652 N N . GLN B 1 16 ? 21.062 -0.145 2.184 1 97.75 16 GLN B N 1
ATOM 1653 C CA . GLN B 1 16 ? 21.266 0.85 1.135 1 97.75 16 GLN B CA 1
ATOM 1654 C C . GLN B 1 16 ? 19.938 1.493 0.737 1 97.75 16 GLN B C 1
ATOM 1656 O O . GLN B 1 16 ? 19.859 2.709 0.553 1 97.75 16 GLN B O 1
ATOM 1661 N N . ILE B 1 17 ? 18.922 0.703 0.623 1 98 17 ILE B N 1
ATOM 1662 C CA . ILE B 1 17 ? 17.578 1.214 0.337 1 98 17 ILE B CA 1
ATOM 1663 C C . ILE B 1 17 ? 17.141 2.162 1.45 1 98 17 ILE B C 1
ATOM 1665 O O . ILE B 1 17 ? 16.609 3.244 1.181 1 98 17 ILE B O 1
ATOM 1669 N N . ARG B 1 18 ? 17.406 1.736 2.666 1 97.69 18 ARG B N 1
ATOM 1670 C CA . ARG B 1 18 ? 17.047 2.572 3.807 1 97.69 18 ARG B CA 1
ATOM 1671 C C . ARG B 1 18 ? 17.703 3.947 3.703 1 97.69 18 ARG B C 1
ATOM 1673 O O . ARG B 1 18 ? 17.031 4.969 3.893 1 97.69 18 ARG B O 1
ATOM 1680 N N . SER B 1 19 ? 18.984 3.938 3.408 1 97.62 19 SER B N 1
ATOM 1681 C CA . SER B 1 19 ? 19.734 5.188 3.324 1 97.62 19 SER B CA 1
ATOM 1682 C C . SER B 1 19 ? 19.141 6.113 2.266 1 97.62 19 SER B C 1
ATOM 1684 O O . SER B 1 19 ? 18.969 7.312 2.506 1 97.62 19 SER B O 1
ATOM 1686 N N . LEU B 1 20 ? 18.797 5.582 1.129 1 98.12 20 LEU B N 1
ATOM 1687 C CA . LEU B 1 20 ? 18.234 6.375 0.038 1 98.12 20 LEU B CA 1
ATOM 1688 C C . LEU B 1 20 ? 16.844 6.867 0.38 1 98.12 20 LEU B C 1
ATOM 1690 O O . LEU B 1 20 ? 16.484 8.008 0.066 1 98.12 20 LEU B O 1
ATOM 1694 N N . LEU B 1 21 ? 16.031 6.02 1.061 1 97.88 21 LEU B N 1
ATOM 1695 C CA . LEU B 1 21 ? 14.672 6.406 1.455 1 97.88 21 LEU B CA 1
ATOM 1696 C C . LEU B 1 21 ? 14.711 7.531 2.488 1 97.88 21 LEU B C 1
ATOM 1698 O O . LEU B 1 21 ? 13.875 8.43 2.461 1 97.88 21 LEU B O 1
ATOM 1702 N N . MET B 1 22 ? 15.703 7.461 3.383 1 96.75 22 MET B N 1
ATOM 1703 C CA . MET B 1 22 ? 15.867 8.516 4.379 1 96.75 22 MET B CA 1
ATOM 1704 C C . MET B 1 22 ? 16.234 9.836 3.711 1 96.75 22 MET B C 1
ATOM 1706 O O . MET B 1 22 ? 15.695 10.891 4.066 1 96.75 22 MET B O 1
ATOM 1710 N N . GLU B 1 23 ? 17.094 9.727 2.779 1 96.75 23 GLU B N 1
ATOM 1711 C CA . GLU B 1 23 ? 17.469 10.922 2.025 1 96.75 23 GLU B CA 1
ATOM 1712 C C . GLU B 1 23 ? 16.266 11.492 1.286 1 96.75 23 GLU B C 1
ATOM 1714 O O . GLU B 1 23 ? 16.062 12.711 1.254 1 96.75 23 GLU B O 1
ATOM 1719 N N . ARG B 1 24 ? 15.523 10.695 0.708 1 97 24 ARG B N 1
ATOM 1720 C CA . ARG B 1 24 ? 14.359 11.148 -0.042 1 97 24 ARG B CA 1
ATOM 1721 C C . ARG B 1 24 ? 13.32 11.766 0.886 1 97 24 ARG B C 1
ATOM 1723 O O . ARG B 1 24 ? 12.648 12.734 0.52 1 97 24 ARG B O 1
ATOM 1730 N N . LEU B 1 25 ? 13.195 11.156 2.035 1 96 25 LEU B N 1
ATOM 1731 C CA . LEU B 1 25 ? 12.273 11.719 3.021 1 96 25 LEU B CA 1
ATOM 1732 C C . LEU B 1 25 ? 12.75 13.086 3.49 1 96 25 LEU B C 1
ATOM 1734 O O . LEU B 1 25 ? 11.938 13.969 3.771 1 96 25 LEU B O 1
ATOM 1738 N N . ASP B 1 26 ? 14.055 13.211 3.586 1 95.75 26 ASP B N 1
ATOM 1739 C CA . ASP B 1 26 ? 14.602 14.531 3.902 1 95.75 26 ASP B CA 1
ATOM 1740 C C . ASP B 1 26 ? 14.211 15.555 2.842 1 95.75 26 ASP B C 1
ATOM 1742 O O . ASP B 1 26 ? 13.922 16.703 3.166 1 95.75 26 ASP B O 1
ATOM 1746 N N . CYS B 1 27 ? 14.25 15.117 1.634 1 96.19 27 CYS B N 1
ATOM 1747 C CA . CYS B 1 27 ? 13.797 15.992 0.555 1 96.19 27 CYS B CA 1
ATOM 1748 C C . CYS B 1 27 ? 12.328 16.359 0.733 1 96.19 27 CYS B C 1
ATOM 1750 O O . CYS B 1 27 ? 11.938 17.5 0.489 1 96.19 27 CYS B O 1
ATOM 1752 N N . SER B 1 28 ? 11.508 15.383 1.136 1 94.75 28 SER B N 1
ATOM 1753 C CA . SER B 1 28 ? 10.094 15.641 1.38 1 94.75 28 SER B CA 1
ATOM 1754 C C . SER B 1 28 ? 9.898 16.703 2.459 1 94.75 28 SER B C 1
ATOM 1756 O O . SER B 1 28 ? 8.984 17.516 2.375 1 94.75 28 SER B O 1
ATOM 1758 N N . LYS B 1 29 ? 10.695 16.641 3.459 1 94.5 29 LYS B N 1
ATOM 1759 C CA . LYS B 1 29 ? 10.672 17.656 4.508 1 94.5 29 LYS B CA 1
ATOM 1760 C C . LYS B 1 29 ? 10.953 19.031 3.938 1 94.5 29 LYS B C 1
ATOM 1762 O O . LYS B 1 29 ? 10.266 20 4.27 1 94.5 29 LYS B O 1
ATOM 1767 N N . MET B 1 30 ? 11.93 19.109 3.137 1 94.81 30 MET B N 1
ATOM 1768 C CA . MET B 1 30 ? 12.297 20.391 2.518 1 94.81 30 MET B CA 1
ATOM 1769 C C . MET B 1 30 ? 11.164 20.922 1.649 1 94.81 30 MET B C 1
ATOM 1771 O O . MET B 1 30 ? 10.914 22.125 1.611 1 94.81 30 MET B O 1
ATOM 1775 N N . VAL B 1 31 ? 10.484 20 0.946 1 92.94 31 VAL B N 1
ATOM 1776 C CA . VAL B 1 31 ? 9.344 20.406 0.13 1 92.94 31 VAL B CA 1
ATOM 1777 C C . VAL B 1 31 ? 8.242 20.969 1.023 1 92.94 31 VAL B C 1
ATOM 1779 O O . VAL B 1 31 ? 7.672 22.016 0.722 1 92.94 31 VAL B O 1
ATOM 1782 N N . ALA B 1 32 ? 7.945 20.312 2.119 1 92.5 32 ALA B N 1
ATOM 1783 C CA . ALA B 1 32 ? 6.918 20.766 3.053 1 92.5 32 ALA B CA 1
ATOM 1784 C C . ALA B 1 32 ? 7.258 22.141 3.609 1 92.5 32 ALA B C 1
ATOM 1786 O O . ALA B 1 32 ? 6.383 23 3.723 1 92.5 32 ALA B O 1
ATOM 1787 N N . GLU B 1 33 ? 8.492 22.328 3.908 1 92.75 33 GLU B N 1
ATOM 1788 C CA . GLU B 1 33 ? 8.953 23.609 4.441 1 92.75 33 GLU B CA 1
ATOM 1789 C C . GLU B 1 33 ? 8.812 24.719 3.408 1 92.75 33 GLU B C 1
ATOM 1791 O O . GLU B 1 33 ? 8.375 25.828 3.734 1 92.75 33 GLU B O 1
ATOM 1796 N N . ALA B 1 34 ? 9.195 24.406 2.264 1 90.56 34 ALA B N 1
ATOM 1797 C CA . ALA B 1 34 ? 9.078 25.391 1.187 1 90.56 34 ALA B CA 1
ATOM 1798 C C . ALA B 1 34 ? 7.621 25.766 0.946 1 90.56 34 ALA B C 1
ATOM 1800 O O . ALA B 1 34 ? 7.312 26.938 0.709 1 90.56 34 ALA B O 1
ATOM 1801 N N . LYS B 1 35 ? 6.773 24.828 0.933 1 87.56 35 LYS B N 1
ATOM 1802 C CA . LYS B 1 35 ? 5.352 25.078 0.717 1 87.56 35 LYS B CA 1
ATOM 1803 C C . LYS B 1 35 ? 4.754 25.875 1.874 1 87.56 35 LYS B C 1
ATOM 1805 O O . LYS B 1 35 ? 3.941 26.781 1.658 1 87.56 35 LYS B O 1
ATOM 1810 N N . GLN B 1 36 ? 5.133 25.547 3.012 1 87.06 36 GLN B N 1
ATOM 1811 C CA . GLN B 1 36 ? 4.699 26.297 4.184 1 87.06 36 GLN B CA 1
ATOM 1812 C C . GLN B 1 36 ? 5.086 27.766 4.062 1 87.06 36 GLN B C 1
ATOM 1814 O O . GLN B 1 36 ? 4.281 28.656 4.359 1 87.06 36 GLN B O 1
ATOM 1819 N N . GLU B 1 37 ? 6.281 27.969 3.674 1 89.62 37 GLU B N 1
ATOM 1820 C CA . GLU B 1 37 ? 6.785 29.328 3.52 1 89.62 37 GLU B CA 1
ATOM 1821 C C . GLU B 1 37 ? 6.012 30.078 2.439 1 89.62 37 GLU B C 1
ATOM 1823 O O . GLU B 1 37 ? 5.805 31.297 2.551 1 89.62 37 GLU B O 1
ATOM 1828 N N . ALA B 1 38 ? 5.582 29.391 1.443 1 89.56 38 ALA B N 1
ATOM 1829 C CA . ALA B 1 38 ? 4.859 30 0.328 1 89.56 38 ALA B CA 1
ATOM 1830 C C . ALA B 1 38 ? 3.365 30.094 0.629 1 89.56 38 ALA B C 1
ATOM 1832 O O . ALA B 1 38 ? 2.604 30.672 -0.156 1 89.56 38 ALA B O 1
ATOM 1833 N N . GLY B 1 39 ? 2.951 29.5 1.708 1 85.06 39 GLY B N 1
ATOM 1834 C CA . GLY B 1 39 ? 1.546 29.5 2.078 1 85.06 39 GLY B CA 1
ATOM 1835 C C . GLY B 1 39 ? 0.722 28.5 1.288 1 85.06 39 GLY B C 1
ATOM 1836 O O . GLY B 1 39 ? -0.483 28.688 1.108 1 85.06 39 GLY B O 1
ATOM 1837 N N . GLU B 1 40 ? 1.421 27.547 0.799 1 84.38 40 GLU B N 1
ATOM 1838 C CA . GLU B 1 40 ? 0.759 26.484 0.04 1 84.38 40 GLU B CA 1
ATOM 1839 C C . GLU B 1 40 ? 0.513 25.25 0.906 1 84.38 40 GLU B C 1
ATOM 1841 O O . GLU B 1 40 ? 1.367 24.875 1.71 1 84.38 40 GLU B O 1
ATOM 1846 N N . ILE B 1 41 ? -0.709 24.703 0.688 1 81.62 41 ILE B N 1
ATOM 1847 C CA . ILE B 1 41 ? -1.029 23.578 1.565 1 81.62 41 ILE B CA 1
ATOM 1848 C C . ILE B 1 41 ? -1.32 22.344 0.729 1 81.62 41 ILE B C 1
ATOM 1850 O O . ILE B 1 41 ? -1.597 21.266 1.273 1 81.62 41 ILE B O 1
ATOM 1854 N N . ASN B 1 42 ? -1.233 22.484 -0.504 1 85.5 42 ASN B N 1
ATOM 1855 C CA . ASN B 1 42 ? -1.484 21.344 -1.37 1 85.5 42 ASN B CA 1
ATOM 1856 C C . ASN B 1 42 ? -0.193 20.609 -1.714 1 85.5 42 ASN B C 1
ATOM 1858 O O . ASN B 1 42 ? 0.714 21.188 -2.314 1 85.5 42 ASN B O 1
ATOM 1862 N N . ILE B 1 43 ? -0.177 19.406 -1.288 1 89.38 43 ILE B N 1
ATOM 1863 C CA . ILE B 1 43 ? 0.995 18.562 -1.523 1 89.38 43 ILE B CA 1
ATOM 1864 C C . ILE B 1 43 ? 0.74 17.656 -2.715 1 89.38 43 ILE B C 1
ATOM 1866 O O . ILE B 1 43 ? 1.578 17.547 -3.615 1 89.38 43 ILE B O 1
ATOM 1870 N N . TYR B 1 44 ? -0.427 17.125 -2.764 1 90 44 TYR B N 1
ATOM 1871 C CA . TYR B 1 44 ? -0.758 16.125 -3.77 1 90 44 TYR B CA 1
ATOM 1872 C C . TYR B 1 44 ? -1.039 16.781 -5.117 1 90 44 TYR B C 1
ATOM 1874 O O . TYR B 1 44 ? -1.863 17.688 -5.211 1 90 44 TYR B O 1
ATOM 1882 N N . ARG B 1 45 ? -0.334 16.281 -6.102 1 87.81 45 ARG B N 1
ATOM 1883 C CA . ARG B 1 45 ? -0.523 16.672 -7.496 1 87.81 45 ARG B CA 1
ATOM 1884 C C . ARG B 1 45 ? -0.542 15.453 -8.406 1 87.81 45 ARG B C 1
ATOM 1886 O O . ARG B 1 45 ? 0.51 14.961 -8.828 1 87.81 45 ARG B O 1
ATOM 1893 N N . ALA B 1 46 ? -1.702 15.055 -8.828 1 86.06 46 ALA B N 1
ATOM 1894 C CA . ALA B 1 46 ? -1.898 13.828 -9.594 1 86.06 46 ALA B CA 1
ATOM 1895 C C . ALA B 1 46 ? -1.126 13.867 -10.906 1 86.06 46 ALA B C 1
ATOM 1897 O O . ALA B 1 46 ? -0.506 12.875 -11.305 1 86.06 46 ALA B O 1
ATOM 1898 N N . ASP B 1 47 ? -1.22 14.984 -11.586 1 89.31 47 ASP B N 1
ATOM 1899 C CA . ASP B 1 47 ? -0.55 15.125 -12.875 1 89.31 47 ASP B CA 1
ATOM 1900 C C . ASP B 1 47 ? 0.961 14.969 -12.727 1 89.31 47 ASP B C 1
ATOM 1902 O O . ASP B 1 47 ? 1.604 14.312 -13.555 1 89.31 47 ASP B O 1
ATOM 1906 N N . ARG B 1 48 ? 1.475 15.586 -11.68 1 89.75 48 ARG B N 1
ATOM 1907 C CA . ARG B 1 48 ? 2.91 15.477 -11.43 1 89.75 48 ARG B CA 1
ATOM 1908 C C . ARG B 1 48 ? 3.305 14.039 -11.109 1 89.75 48 ARG B C 1
ATOM 1910 O O . ARG B 1 48 ? 4.324 13.547 -11.594 1 89.75 48 ARG B O 1
ATOM 1917 N N . GLU B 1 49 ? 2.541 13.344 -10.266 1 90.12 49 GLU B N 1
ATOM 1918 C CA . GLU B 1 49 ? 2.85 11.969 -9.898 1 90.12 49 GLU B CA 1
ATOM 1919 C C . GLU B 1 49 ? 2.787 11.047 -11.109 1 90.12 49 GLU B C 1
ATOM 1921 O O . GLU B 1 49 ? 3.629 10.156 -11.266 1 90.12 49 GLU B O 1
ATOM 1926 N N . GLN B 1 50 ? 1.824 11.289 -11.922 1 91.19 50 GLN B N 1
ATOM 1927 C CA . GLN B 1 50 ? 1.714 10.484 -13.133 1 91.19 50 GLN B CA 1
ATOM 1928 C C . GLN B 1 50 ? 2.93 10.68 -14.039 1 91.19 50 GLN B C 1
ATOM 1930 O O . GLN B 1 50 ? 3.424 9.719 -14.641 1 91.19 50 GLN B O 1
ATOM 1935 N N . ALA B 1 51 ? 3.348 11.891 -14.156 1 94.12 51 ALA B N 1
ATOM 1936 C CA . ALA B 1 51 ? 4.531 12.195 -14.961 1 94.12 51 ALA B CA 1
ATOM 1937 C C . ALA B 1 51 ? 5.77 11.508 -14.391 1 94.12 51 ALA B C 1
ATOM 1939 O O . ALA B 1 51 ? 6.598 10.992 -15.148 1 94.12 51 ALA B O 1
ATOM 1940 N N . ILE B 1 52 ? 5.887 11.523 -13.086 1 94.12 52 ILE B N 1
ATOM 1941 C CA . ILE B 1 52 ? 7.016 10.891 -12.414 1 94.12 52 ILE B CA 1
ATOM 1942 C C . ILE B 1 52 ? 6.973 9.383 -12.656 1 94.12 52 ILE B C 1
ATOM 1944 O O . ILE B 1 52 ? 7.988 8.766 -12.984 1 94.12 52 ILE B O 1
ATOM 1948 N N . LEU B 1 53 ? 5.832 8.789 -12.5 1 94.44 53 LEU B N 1
ATOM 1949 C CA . LEU B 1 53 ? 5.668 7.355 -12.711 1 94.44 53 LEU B CA 1
ATOM 1950 C C . LEU B 1 53 ? 6.012 6.969 -14.148 1 94.44 53 LEU B C 1
ATOM 1952 O O . LEU B 1 53 ? 6.688 5.965 -14.383 1 94.44 53 LEU B O 1
ATOM 1956 N N . LYS B 1 54 ? 5.508 7.77 -15.062 1 95.44 54 LYS B N 1
ATOM 1957 C CA . LYS B 1 54 ? 5.816 7.523 -16.469 1 95.44 54 LYS B CA 1
ATOM 1958 C C . LYS B 1 54 ? 7.316 7.598 -16.719 1 95.44 54 LYS B C 1
ATOM 1960 O O . LYS B 1 54 ? 7.879 6.738 -17.406 1 95.44 54 LYS B O 1
ATOM 1965 N N . LYS B 1 55 ? 7.902 8.609 -16.219 1 96.06 55 LYS B N 1
ATOM 1966 C CA . LYS B 1 55 ? 9.344 8.789 -16.375 1 96.06 55 LYS B CA 1
ATOM 1967 C C . LYS B 1 55 ? 10.117 7.617 -15.766 1 96.06 55 LYS B C 1
ATOM 1969 O O . LYS B 1 55 ? 11.016 7.066 -16.406 1 96.06 55 LYS B O 1
ATOM 1974 N N . LEU B 1 56 ? 9.766 7.227 -14.547 1 96.12 56 LEU B N 1
ATOM 1975 C CA . LEU B 1 56 ? 10.5 6.199 -13.812 1 96.12 56 LEU B CA 1
ATOM 1976 C C . LEU B 1 56 ? 10.227 4.816 -14.391 1 96.12 56 LEU B C 1
ATOM 1978 O O . LEU B 1 56 ? 10.992 3.877 -14.148 1 96.12 56 LEU B O 1
ATOM 1982 N N . SER B 1 57 ? 9.148 4.703 -15.109 1 95.62 57 SER B N 1
ATOM 1983 C CA . SER B 1 57 ? 8.82 3.426 -15.727 1 95.62 57 SER B CA 1
ATOM 1984 C C . SER B 1 57 ? 9.727 3.129 -16.906 1 95.62 57 SER B C 1
ATOM 1986 O O . SER B 1 57 ? 9.875 1.974 -17.312 1 95.62 57 SER B O 1
ATOM 1988 N N . GLN B 1 58 ? 10.266 4.164 -17.469 1 95.25 58 GLN B N 1
ATOM 1989 C CA . GLN B 1 58 ? 11.094 4.004 -18.672 1 95.25 58 GLN B CA 1
ATOM 1990 C C . GLN B 1 58 ? 12.328 3.166 -18.375 1 95.25 58 GLN B C 1
ATOM 1992 O O . GLN B 1 58 ? 13.039 3.416 -17.391 1 95.25 58 GLN B O 1
ATOM 1997 N N . GLY B 1 59 ? 12.555 2.107 -19.188 1 92.81 59 GLY B N 1
ATOM 1998 C CA . GLY B 1 59 ? 13.742 1.277 -19.062 1 92.81 59 GLY B CA 1
ATOM 1999 C C . GLY B 1 59 ? 13.57 0.119 -18.094 1 92.81 59 GLY B C 1
ATOM 2000 O O . GLY B 1 59 ? 14.461 -0.714 -17.953 1 92.81 59 GLY B O 1
ATOM 2001 N N . VAL B 1 60 ? 12.492 0.069 -17.375 1 95.56 60 VAL B N 1
ATOM 2002 C CA . VAL B 1 60 ? 12.234 -1.042 -16.469 1 95.56 60 VAL B CA 1
ATOM 2003 C C . VAL B 1 60 ? 11.664 -2.225 -17.25 1 95.56 60 VAL B C 1
ATOM 2005 O O . VAL B 1 60 ? 10.734 -2.061 -18.047 1 95.56 60 VAL B O 1
ATOM 2008 N N . PRO B 1 61 ? 12.273 -3.385 -17.047 1 94.62 61 PRO B N 1
ATOM 2009 C CA . PRO B 1 61 ? 11.734 -4.566 -17.734 1 94.62 61 PRO B CA 1
ATOM 2010 C C . PRO B 1 61 ? 10.25 -4.789 -17.438 1 94.62 61 PRO B C 1
ATOM 2012 O O . PRO B 1 61 ? 9.805 -4.598 -16.297 1 94.62 61 PRO B O 1
ATOM 2015 N N . GLU B 1 62 ? 9.508 -5.227 -18.422 1 92.88 62 GLU B N 1
ATOM 2016 C CA . GLU B 1 62 ? 8.062 -5.375 -18.359 1 92.88 62 GLU B CA 1
ATOM 2017 C C . GLU B 1 62 ? 7.656 -6.336 -17.25 1 92.88 62 GLU B C 1
ATOM 2019 O O . GLU B 1 62 ? 6.637 -6.137 -16.578 1 92.88 62 GLU B O 1
ATOM 2024 N N . ASP B 1 63 ? 8.469 -7.352 -17.062 1 91.31 63 ASP B N 1
ATOM 2025 C CA . ASP B 1 63 ? 8.094 -8.398 -16.109 1 91.31 63 ASP B CA 1
ATOM 2026 C C . ASP B 1 63 ? 8.359 -7.957 -14.672 1 91.31 63 ASP B C 1
ATOM 2028 O O . ASP B 1 63 ? 8.023 -8.672 -13.727 1 91.31 63 ASP B O 1
ATOM 2032 N N . ARG B 1 64 ? 8.898 -6.719 -14.461 1 94.56 64 ARG B N 1
ATOM 2033 C CA . ARG B 1 64 ? 9.211 -6.188 -13.141 1 94.56 64 ARG B CA 1
ATOM 2034 C C . ARG B 1 64 ? 8.508 -4.859 -12.906 1 94.56 64 ARG B C 1
ATOM 2036 O O . ARG B 1 64 ? 8.5 -4.344 -11.781 1 94.56 64 ARG B O 1
ATOM 2043 N N . LEU B 1 65 ? 7.93 -4.438 -13.953 1 95.25 65 LEU B N 1
ATOM 2044 C CA . LEU B 1 65 ? 7.398 -3.078 -13.969 1 95.25 65 LEU B CA 1
ATOM 2045 C C . LEU B 1 65 ? 6.273 -2.926 -12.945 1 95.25 65 LEU B C 1
ATOM 2047 O O . LEU B 1 65 ? 6.242 -1.953 -12.188 1 95.25 65 LEU B O 1
ATOM 2051 N N . PRO B 1 66 ? 5.348 -3.918 -12.844 1 93.94 66 PRO B N 1
ATOM 2052 C CA . PRO B 1 66 ? 4.258 -3.74 -11.883 1 93.94 66 PRO B CA 1
ATOM 2053 C C . PRO B 1 66 ? 4.754 -3.66 -10.445 1 93.94 66 PRO B C 1
ATOM 2055 O O . PRO B 1 66 ? 4.309 -2.801 -9.68 1 93.94 66 PRO B O 1
ATOM 2058 N N . GLU B 1 67 ? 5.695 -4.508 -10.133 1 96.19 67 GLU B N 1
ATOM 2059 C CA . GLU B 1 67 ? 6.25 -4.52 -8.781 1 96.19 67 GLU B CA 1
ATOM 2060 C C . GLU B 1 67 ? 7.008 -3.229 -8.484 1 96.19 67 GLU B C 1
ATOM 2062 O O . GLU B 1 67 ? 6.863 -2.652 -7.406 1 96.19 67 GLU B O 1
ATOM 2067 N N . TYR B 1 68 ? 7.727 -2.812 -9.461 1 97 68 TYR B N 1
ATOM 2068 C CA . TYR B 1 68 ? 8.508 -1.596 -9.273 1 97 68 TYR B CA 1
ATOM 2069 C C . TYR B 1 68 ? 7.602 -0.39 -9.062 1 97 68 TYR B C 1
ATOM 2071 O O . TYR B 1 68 ? 7.785 0.372 -8.109 1 97 68 TYR B O 1
ATOM 2079 N N . LEU B 1 69 ? 6.625 -0.251 -9.898 1 94.69 69 LEU B N 1
ATOM 2080 C CA . LEU B 1 69 ? 5.742 0.908 -9.828 1 94.69 69 LEU B CA 1
ATOM 2081 C C . LEU B 1 69 ? 4.93 0.896 -8.539 1 94.69 69 LEU B C 1
ATOM 2083 O O . LEU B 1 69 ? 4.625 1.953 -7.98 1 94.69 69 LEU B O 1
ATOM 2087 N N . ALA B 1 70 ? 4.621 -0.272 -8.07 1 93.5 70 ALA B N 1
ATOM 2088 C CA . ALA B 1 70 ? 3.908 -0.372 -6.801 1 93.5 70 ALA B CA 1
ATOM 2089 C C . ALA B 1 70 ? 4.73 0.226 -5.664 1 93.5 70 ALA B C 1
ATOM 2091 O O . ALA B 1 70 ? 4.195 0.942 -4.812 1 93.5 70 ALA B O 1
ATOM 2092 N N . VAL B 1 71 ? 5.992 -0.027 -5.645 1 96.06 71 VAL B N 1
ATOM 2093 C CA . VAL B 1 71 ? 6.855 0.486 -4.586 1 96.06 71 VAL B CA 1
ATOM 2094 C C . VAL B 1 71 ? 7.043 1.992 -4.754 1 96.06 71 VAL B C 1
ATOM 2096 O O . VAL B 1 71 ? 7.023 2.74 -3.775 1 96.06 71 VAL B O 1
ATOM 2099 N N . VAL B 1 72 ? 7.211 2.426 -5.996 1 96.19 72 VAL B N 1
ATOM 2100 C CA . VAL B 1 72 ? 7.383 3.85 -6.262 1 96.19 72 VAL B CA 1
ATOM 2101 C C . VAL B 1 72 ? 6.152 4.617 -5.781 1 96.19 72 VAL B C 1
ATOM 2103 O O . VAL B 1 72 ? 6.277 5.672 -5.156 1 96.19 72 VAL B O 1
ATOM 2106 N N . ARG B 1 73 ? 5.012 4.086 -6.051 1 92.69 73 ARG B N 1
ATOM 2107 C CA . ARG B 1 73 ? 3.777 4.719 -5.598 1 92.69 73 ARG B CA 1
ATOM 2108 C C . ARG B 1 73 ? 3.744 4.82 -4.074 1 92.69 73 ARG B C 1
ATOM 2110 O O . ARG B 1 73 ? 3.303 5.832 -3.525 1 92.69 73 ARG B O 1
ATOM 2117 N N . LYS B 1 74 ? 4.191 3.795 -3.447 1 93.56 74 LYS B N 1
ATOM 2118 C CA . LYS B 1 74 ? 4.203 3.807 -1.987 1 93.56 74 LYS B CA 1
ATOM 2119 C C . LYS B 1 74 ? 5.184 4.848 -1.455 1 93.56 74 LYS B C 1
ATOM 2121 O O . LYS B 1 74 ? 4.914 5.504 -0.448 1 93.56 74 LYS B O 1
ATOM 2126 N N . ILE B 1 75 ? 6.266 4.973 -2.125 1 96.38 75 ILE B N 1
ATOM 2127 C CA . ILE B 1 75 ? 7.238 5.988 -1.739 1 96.38 75 ILE B CA 1
ATOM 2128 C C . ILE B 1 75 ? 6.602 7.375 -1.843 1 96.38 75 ILE B C 1
ATOM 2130 O O . ILE B 1 75 ? 6.754 8.203 -0.941 1 96.38 75 ILE B O 1
ATOM 2134 N N . MET B 1 76 ? 5.91 7.602 -2.877 1 94.19 76 MET B N 1
ATOM 2135 C CA . MET B 1 76 ? 5.234 8.883 -3.057 1 94.19 76 MET B CA 1
ATOM 2136 C C . MET B 1 76 ? 4.164 9.086 -1.987 1 94.19 76 MET B C 1
ATOM 2138 O O . MET B 1 76 ? 4.043 10.172 -1.426 1 94.19 76 MET B O 1
ATOM 2142 N N . GLU B 1 77 ? 3.445 8.039 -1.714 1 92.12 77 GLU B N 1
ATOM 2143 C CA . GLU B 1 77 ? 2.377 8.094 -0.719 1 92.12 77 GLU B CA 1
ATOM 2144 C C . GLU B 1 77 ? 2.93 8.43 0.664 1 92.12 77 GLU B C 1
ATOM 2146 O O . GLU B 1 77 ? 2.359 9.25 1.383 1 92.12 77 GLU B O 1
ATOM 2151 N N . THR B 1 78 ? 3.982 7.773 1.038 1 94.62 78 THR B N 1
ATOM 2152 C CA . THR B 1 78 ? 4.562 7.992 2.359 1 94.62 78 THR B CA 1
ATOM 2153 C C . THR B 1 78 ? 5.223 9.367 2.439 1 94.62 78 THR B C 1
ATOM 2155 O O . THR B 1 78 ? 5.242 9.992 3.502 1 94.62 78 THR B O 1
ATOM 2158 N N . SER B 1 79 ? 5.727 9.781 1.311 1 95.38 79 SER B N 1
ATOM 2159 C CA . SER B 1 79 ? 6.227 11.148 1.259 1 95.38 79 SER B CA 1
ATOM 2160 C C . SER B 1 79 ? 5.117 12.148 1.565 1 95.38 79 SER B C 1
ATOM 2162 O O . SER B 1 79 ? 5.312 13.078 2.357 1 95.38 79 SER B O 1
ATOM 2164 N N . ARG B 1 80 ? 4.012 11.984 0.96 1 94.44 80 ARG B N 1
ATOM 2165 C CA . ARG B 1 80 ? 2.877 12.859 1.232 1 94.44 80 ARG B CA 1
ATOM 2166 C C . ARG B 1 80 ? 2.443 12.758 2.691 1 94.44 80 ARG B C 1
ATOM 2168 O O . ARG B 1 80 ? 2.129 13.773 3.322 1 94.44 80 ARG B O 1
ATOM 2175 N N . MET B 1 81 ? 2.414 11.516 3.166 1 94.38 81 MET B N 1
ATOM 2176 C CA . MET B 1 81 ? 2.059 11.289 4.566 1 94.38 81 MET B CA 1
ATOM 2177 C C . MET B 1 81 ? 2.955 12.109 5.492 1 94.38 81 MET B C 1
ATOM 2179 O O . MET B 1 81 ? 2.469 12.773 6.402 1 94.38 81 MET B O 1
ATOM 2183 N N . TYR B 1 82 ? 4.207 12.039 5.234 1 95.44 82 TYR B N 1
ATOM 2184 C CA . TYR B 1 82 ? 5.199 12.758 6.023 1 95.44 82 TYR B CA 1
ATOM 2185 C C . TYR B 1 82 ? 4.969 14.266 5.941 1 95.44 82 TYR B C 1
ATOM 2187 O O . TYR B 1 82 ? 4.988 14.961 6.961 1 95.44 82 TYR B O 1
ATOM 2195 N N . GLN B 1 83 ? 4.711 14.773 4.793 1 94.88 83 GLN B N 1
ATOM 2196 C CA . GLN B 1 83 ? 4.516 16.203 4.559 1 94.88 83 GLN B CA 1
ATOM 2197 C C . GLN B 1 83 ? 3.219 16.688 5.199 1 94.88 83 GLN B C 1
ATOM 2199 O O . GLN B 1 83 ? 3.207 17.703 5.891 1 94.88 83 GLN B O 1
ATOM 2204 N N . TYR B 1 84 ? 2.166 15.992 4.953 1 93.12 84 TYR B N 1
ATOM 2205 C CA . TYR B 1 84 ? 0.884 16.375 5.531 1 93.12 84 TYR B CA 1
ATOM 2206 C C . TYR B 1 84 ? 0.938 16.344 7.055 1 93.12 84 TYR B C 1
ATOM 2208 O O . TYR B 1 84 ? 0.292 17.156 7.727 1 93.12 84 TYR B O 1
ATOM 2216 N N . GLY B 1 85 ? 1.647 15.312 7.551 1 92.81 85 GLY B N 1
ATOM 2217 C CA . GLY B 1 85 ? 1.846 15.273 8.992 1 92.81 85 GLY B CA 1
ATOM 2218 C C . GLY B 1 85 ? 2.502 16.516 9.539 1 92.81 85 GLY B C 1
ATOM 2219 O O . GLY B 1 85 ? 2.059 17.062 10.555 1 92.81 85 GLY B O 1
ATOM 2220 N N . MET B 1 86 ? 3.486 17.016 8.859 1 93.12 86 MET B N 1
ATOM 2221 C CA . MET B 1 86 ? 4.18 18.234 9.266 1 93.12 86 MET B CA 1
ATOM 2222 C C . MET B 1 86 ? 3.271 19.453 9.117 1 93.12 86 MET B C 1
ATOM 2224 O O . MET B 1 86 ? 3.229 20.312 10 1 93.12 86 MET B O 1
ATOM 2228 N N . LEU B 1 87 ? 2.586 19.5 8.055 1 90.94 87 LEU B N 1
ATOM 2229 C CA . LEU B 1 87 ? 1.683 20.625 7.824 1 90.94 87 LEU B CA 1
ATOM 2230 C C . LEU B 1 87 ? 0.602 20.688 8.898 1 90.94 87 LEU B C 1
ATOM 2232 O O . LEU B 1 87 ? 0.242 21.766 9.359 1 90.94 87 LEU B O 1
ATOM 2236 N N . PHE B 1 88 ? 0.097 19.516 9.227 1 91.56 88 PHE B N 1
ATOM 2237 C CA . PHE B 1 88 ? -0.879 19.422 10.305 1 91.56 88 PHE B CA 1
ATOM 2238 C C . PHE B 1 88 ? -0.303 19.953 11.609 1 91.56 88 PHE B C 1
ATOM 2240 O O . PHE B 1 88 ? -0.95 20.75 12.305 1 91.56 88 PHE B O 1
ATOM 2247 N N . ASP B 1 89 ? 0.916 19.578 11.898 1 92.19 89 ASP B N 1
ATOM 2248 C CA . ASP B 1 89 ? 1.565 20 13.141 1 92.19 89 ASP B CA 1
ATOM 2249 C C . ASP B 1 89 ? 1.821 21.5 13.156 1 92.19 89 ASP B C 1
ATOM 2251 O O . ASP B 1 89 ? 1.729 22.141 14.211 1 92.19 89 ASP B O 1
ATOM 2255 N N . TRP B 1 90 ? 2.135 22.016 12 1 91.62 90 TRP B N 1
ATOM 2256 C CA . TRP B 1 90 ? 2.441 23.438 11.898 1 91.62 90 TRP B CA 1
ATOM 2257 C C . TRP B 1 90 ? 1.163 24.266 11.859 1 91.62 90 TRP B C 1
ATOM 2259 O O . TRP B 1 90 ? 1.165 25.438 12.242 1 91.62 90 TRP B O 1
ATOM 2269 N N . ASN B 1 91 ? 0.076 23.641 11.344 1 89.56 91 ASN B N 1
ATOM 2270 C CA . ASN B 1 91 ? -1.176 24.359 11.133 1 89.56 91 ASN B CA 1
ATOM 2271 C C . ASN B 1 91 ? -2.371 23.562 11.656 1 89.56 91 ASN B C 1
ATOM 2273 O O . ASN B 1 91 ? -3.275 23.219 10.891 1 89.56 91 ASN B O 1
ATOM 2277 N N . PRO B 1 92 ? -2.479 23.328 12.914 1 85.38 92 PRO B N 1
ATOM 2278 C CA . PRO B 1 92 ? -3.564 22.5 13.461 1 85.38 92 PRO B CA 1
ATOM 2279 C C . PRO B 1 92 ? -4.945 23.094 13.18 1 85.38 92 PRO B C 1
ATOM 2281 O O . PRO B 1 92 ? -5.938 22.359 13.148 1 85.38 92 PRO B O 1
ATOM 2284 N N . GLN B 1 93 ? -4.965 24.375 12.875 1 85.94 93 GLN B N 1
ATOM 2285 C CA . GLN B 1 93 ? -6.234 25.062 12.625 1 85.94 93 GLN B CA 1
ATOM 2286 C C . GLN B 1 93 ? -6.871 24.562 11.328 1 85.94 93 GLN B C 1
ATOM 2288 O O . GLN B 1 93 ? -8.094 24.641 11.164 1 85.94 93 GLN B O 1
ATOM 2293 N N . LEU B 1 94 ? -6.039 24.156 10.414 1 81.94 94 LEU B N 1
ATOM 2294 C CA . LEU B 1 94 ? -6.555 23.656 9.148 1 81.94 94 LEU B CA 1
ATOM 2295 C C . LEU B 1 94 ? -7.441 22.438 9.375 1 81.94 94 LEU B C 1
ATOM 2297 O O . LEU B 1 94 ? -8.477 22.281 8.719 1 81.94 94 LEU B O 1
ATOM 2301 N N . PHE B 1 95 ? -7.102 21.594 10.297 1 83.75 95 PHE B N 1
ATOM 2302 C CA . PHE B 1 95 ? -7.926 20.438 10.617 1 83.75 95 PHE B CA 1
ATOM 2303 C C . PHE B 1 95 ? -9.203 20.859 11.32 1 83.75 95 PHE B C 1
ATOM 2305 O O . PHE B 1 95 ? -10.266 20.266 11.102 1 83.75 95 PHE B O 1
ATOM 2312 N N . ALA B 1 96 ? -9.078 21.859 12.133 1 83.56 96 ALA B N 1
ATOM 2313 C CA . ALA B 1 96 ? -10.25 22.344 12.859 1 83.56 96 ALA B CA 1
ATOM 2314 C C . ALA B 1 96 ? -11.352 22.766 11.898 1 83.56 96 ALA B C 1
ATOM 2316 O O . ALA B 1 96 ? -12.531 22.5 12.148 1 83.56 96 ALA B O 1
ATOM 2317 N N . LYS B 1 97 ? -10.969 23.312 10.836 1 85 97 LYS B N 1
ATOM 2318 C CA . LYS B 1 97 ? -11.938 23.734 9.828 1 85 97 LYS B CA 1
ATOM 2319 C C . LYS B 1 97 ? -12.586 22.531 9.148 1 85 97 LYS B C 1
ATOM 2321 O O . LYS B 1 97 ? -13.789 22.547 8.867 1 85 97 LYS B O 1
ATOM 2326 N N . LEU B 1 98 ? -11.805 21.5 8.93 1 84.62 98 LEU B N 1
ATOM 2327 C CA . LEU B 1 98 ? -12.289 20.281 8.305 1 84.62 98 LEU B CA 1
ATOM 2328 C C . LEU B 1 98 ? -13.336 19.594 9.18 1 84.62 98 LEU B C 1
ATOM 2330 O O . LEU B 1 98 ? -14.312 19.047 8.672 1 84.62 98 LEU B O 1
ATOM 2334 N N . ALA B 1 99 ? -13.164 19.719 10.461 1 84.56 99 ALA B N 1
ATOM 2335 C CA . ALA B 1 99 ? -13.992 18.969 11.406 1 84.56 99 ALA B CA 1
ATOM 2336 C C . ALA B 1 99 ? -14.984 19.891 12.109 1 84.56 99 ALA B C 1
ATOM 2338 O O . ALA B 1 99 ? -15.484 19.562 13.188 1 84.56 99 ALA B O 1
ATOM 2339 N N . GLU B 1 100 ? -15.18 21 11.562 1 84.56 100 GLU B N 1
ATOM 2340 C CA . GLU B 1 100 ? -15.953 22.031 12.258 1 84.56 100 GLU B CA 1
ATOM 2341 C C . GLU B 1 100 ? -17.359 21.547 12.57 1 84.56 100 GLU B C 1
ATOM 2343 O O . GLU B 1 100 ? -17.953 21.922 13.586 1 84.56 100 GLU B O 1
ATOM 2348 N N . ASN B 1 101 ? -17.875 20.703 11.812 1 83.38 101 ASN B N 1
ATOM 2349 C CA . ASN B 1 101 ? -19.266 20.25 11.984 1 83.38 101 ASN B CA 1
ATOM 2350 C C . ASN B 1 101 ? -19.328 18.875 12.641 1 83.38 101 ASN B C 1
ATOM 2352 O O . ASN B 1 101 ? -20.344 18.188 12.57 1 83.38 101 ASN B O 1
ATOM 2356 N N . ILE B 1 102 ? -18.234 18.469 13.195 1 84.88 102 ILE B N 1
ATOM 2357 C CA . ILE B 1 102 ? -18.172 17.156 13.812 1 84.88 102 ILE B CA 1
ATOM 2358 C C . ILE B 1 102 ? -17.719 17.281 15.266 1 84.88 102 ILE B C 1
ATOM 2360 O O . ILE B 1 102 ? -16.75 17.969 15.555 1 84.88 102 ILE B O 1
ATOM 2364 N N . GLU B 1 103 ? -18.531 16.734 16.141 1 84.38 103 GLU B N 1
ATOM 2365 C CA . GLU B 1 103 ? -18.109 16.672 17.531 1 84.38 103 GLU B CA 1
ATOM 2366 C C . GLU B 1 103 ? -17.016 15.625 17.75 1 84.38 103 GLU B C 1
ATOM 2368 O O . GLU B 1 103 ? -17.234 14.445 17.469 1 84.38 103 GLU B O 1
ATOM 2373 N N . ILE B 1 104 ? -15.906 16.109 18.203 1 87.19 104 ILE B N 1
ATOM 2374 C CA . ILE B 1 104 ? -14.781 15.219 18.469 1 87.19 104 ILE B CA 1
ATOM 2375 C C . ILE B 1 104 ? -14.727 14.906 19.969 1 87.19 104 ILE B C 1
ATOM 2377 O O . ILE B 1 104 ? -14.305 15.742 20.766 1 87.19 104 ILE B O 1
ATOM 2381 N N . ARG B 1 105 ? -15.281 13.773 20.391 1 86.5 105 ARG B N 1
ATOM 2382 C CA . ARG B 1 105 ? -15.242 13.289 21.766 1 86.5 105 ARG B CA 1
ATOM 2383 C C . ARG B 1 105 ? -14.414 12.016 21.875 1 86.5 105 ARG B C 1
ATOM 2385 O O . ARG B 1 105 ? -14.508 11.125 21.031 1 86.5 105 ARG B O 1
ATOM 2392 N N . PRO B 1 106 ? -13.547 12.062 22.875 1 90.12 106 PRO B N 1
ATOM 2393 C CA . PRO B 1 106 ? -12.789 10.828 23.062 1 90.12 106 PRO B CA 1
ATOM 2394 C C . PRO B 1 106 ? -13.68 9.617 23.328 1 90.12 106 PRO B C 1
ATOM 2396 O O . PRO B 1 106 ? -14.781 9.766 23.859 1 90.12 106 PRO B O 1
ATOM 2399 N N . GLY B 1 107 ? -13.172 8.5 22.828 1 89.88 107 GLY B N 1
ATOM 2400 C CA . GLY B 1 107 ? -13.867 7.258 23.125 1 89.88 107 GLY B CA 1
ATOM 2401 C C . GLY B 1 107 ? -14.562 6.664 21.906 1 89.88 107 GLY B C 1
ATOM 2402 O O . GLY B 1 107 ? -15.156 5.59 22 1 89.88 107 GLY B O 1
ATOM 2403 N N . GLY B 1 108 ? -14.492 7.359 20.859 1 89.88 108 GLY B N 1
ATOM 2404 C CA . GLY B 1 108 ? -15.055 6.805 19.641 1 89.88 108 GLY B CA 1
ATOM 2405 C C . GLY B 1 108 ? -14.32 5.57 19.141 1 89.88 108 GLY B C 1
ATOM 2406 O O . GLY B 1 108 ? -13.133 5.406 19.406 1 89.88 108 GLY B O 1
ATOM 2407 N N . THR B 1 109 ? -15.148 4.758 18.453 1 92.06 109 THR B N 1
ATOM 2408 C CA . THR B 1 109 ? -14.547 3.512 17.984 1 92.06 109 THR B CA 1
ATOM 2409 C C . THR B 1 109 ? -14.633 3.404 16.469 1 92.06 109 THR B C 1
ATOM 2411 O O . THR B 1 109 ? -13.961 2.57 15.859 1 92.06 109 THR B O 1
ATOM 2414 N N . ARG B 1 110 ? -15.43 4.297 15.938 1 94.5 110 ARG B N 1
ATOM 2415 C CA . ARG B 1 110 ? -15.641 4.234 14.492 1 94.5 110 ARG B CA 1
ATOM 2416 C C . ARG B 1 110 ? -15.734 5.633 13.891 1 94.5 110 ARG B C 1
ATOM 2418 O O . ARG B 1 110 ? -16.375 6.516 14.469 1 94.5 110 ARG B O 1
ATOM 2425 N N . VAL B 1 111 ? -15.078 5.797 12.781 1 94.56 111 VAL B N 1
ATOM 2426 C CA . VAL B 1 111 ? -15.18 7.023 11.992 1 94.56 111 VAL B CA 1
ATOM 2427 C C . VAL B 1 111 ? -15.648 6.703 10.578 1 94.56 111 VAL B C 1
ATOM 2429 O O . VAL B 1 111 ? -15.039 5.883 9.891 1 94.56 111 VAL B O 1
ATOM 2432 N N . VAL B 1 112 ? -16.734 7.285 10.156 1 94.62 112 VAL B N 1
ATOM 2433 C CA . VAL B 1 112 ? -17.281 7.062 8.82 1 94.62 112 VAL B CA 1
ATOM 2434 C C . VAL B 1 112 ? -17.016 8.281 7.938 1 94.62 112 VAL B C 1
ATOM 2436 O O . VAL B 1 112 ? -17.344 9.406 8.305 1 94.62 112 VAL B O 1
ATOM 2439 N N . VAL B 1 113 ? -16.391 8 6.82 1 94.88 113 VAL B N 1
ATOM 2440 C CA . VAL B 1 113 ? -16.078 9.109 5.926 1 94.88 113 VAL B CA 1
ATOM 2441 C C . VAL B 1 113 ? -16.578 8.797 4.52 1 94.88 113 VAL B C 1
ATOM 2443 O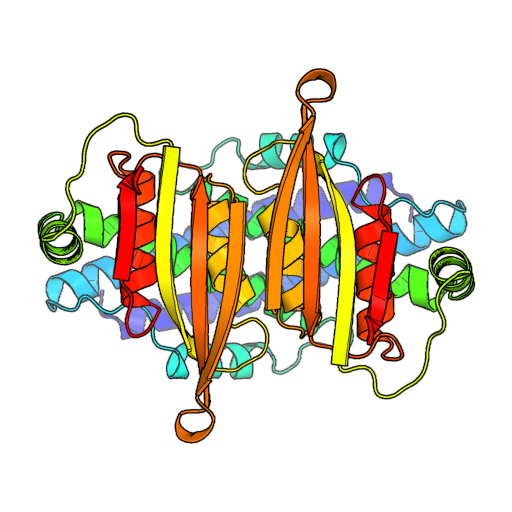 O . VAL B 1 113 ? -16.797 7.637 4.176 1 94.88 113 VAL B O 1
ATOM 2446 N N . ARG B 1 114 ? -16.844 9.859 3.787 1 95.25 114 ARG B N 1
ATOM 2447 C CA . ARG B 1 114 ? -17.156 9.789 2.363 1 95.25 114 ARG B CA 1
ATOM 2448 C C . ARG B 1 114 ? -16.141 10.578 1.541 1 95.25 114 ARG B C 1
ATOM 2450 O O . ARG B 1 114 ? -15.703 11.656 1.95 1 95.25 114 ARG B O 1
ATOM 2457 N N . LEU B 1 115 ? -15.664 9.938 0.451 1 93.56 115 LEU B N 1
ATOM 2458 C CA . LEU B 1 115 ? -14.703 10.633 -0.404 1 93.56 115 LEU B CA 1
ATOM 2459 C C . LEU B 1 115 ? -14.883 10.219 -1.862 1 93.56 115 LEU B C 1
ATOM 2461 O O . LEU B 1 115 ? -15.477 9.18 -2.15 1 93.56 115 LEU B O 1
ATOM 2465 N N . THR B 1 116 ? -14.438 11.055 -2.736 1 92.75 116 THR B N 1
ATOM 2466 C CA . THR B 1 116 ? -14.492 10.836 -4.18 1 92.75 116 THR B CA 1
ATOM 2467 C C . THR B 1 116 ? -13.094 10.812 -4.777 1 92.75 116 THR B C 1
ATOM 2469 O O . THR B 1 116 ? -12.258 11.656 -4.441 1 92.75 116 THR B O 1
ATOM 2472 N N . ARG B 1 117 ? -12.859 9.828 -5.582 1 89.25 117 ARG B N 1
ATOM 2473 C CA . ARG B 1 117 ? -11.562 9.641 -6.234 1 89.25 117 ARG B CA 1
ATOM 2474 C C . ARG B 1 117 ? -11.734 9.438 -7.738 1 89.25 117 ARG B C 1
ATOM 2476 O O . ARG B 1 117 ? -12.82 9.094 -8.203 1 89.25 117 ARG B O 1
ATOM 2483 N N . PRO B 1 118 ? -10.609 9.742 -8.453 1 86.31 118 PRO B N 1
ATOM 2484 C CA . PRO B 1 118 ? -10.688 9.391 -9.875 1 86.31 118 PRO B CA 1
ATOM 2485 C C . PRO B 1 118 ? -10.953 7.902 -10.102 1 86.31 118 PRO B C 1
ATOM 2487 O O . PRO B 1 118 ? -10.43 7.062 -9.359 1 86.31 118 PRO B O 1
ATOM 2490 N N . ASP B 1 119 ? -11.742 7.645 -11.133 1 83.81 119 ASP B N 1
ATOM 2491 C CA . ASP B 1 119 ? -12.07 6.266 -11.484 1 83.81 119 ASP B CA 1
ATOM 2492 C C . ASP B 1 119 ? -10.906 5.598 -12.219 1 83.81 119 ASP B C 1
ATOM 2494 O O . ASP B 1 119 ? -10.945 5.445 -13.438 1 83.81 119 ASP B O 1
ATOM 2498 N N . GLN B 1 120 ? -9.898 5.207 -11.57 1 79.88 120 GLN B N 1
ATOM 2499 C CA . GLN B 1 120 ? -8.703 4.539 -12.078 1 79.88 120 GLN B CA 1
ATOM 2500 C C . GLN B 1 120 ? -8.297 3.383 -11.172 1 79.88 120 GLN B C 1
ATOM 2502 O O . GLN B 1 120 ? -8.688 3.336 -10 1 79.88 120 GLN B O 1
ATOM 2507 N N . PRO B 1 121 ? -7.523 2.477 -11.867 1 71.88 121 PRO B N 1
ATOM 2508 C CA . PRO B 1 121 ? -7.027 1.402 -11.008 1 71.88 121 PRO B CA 1
ATOM 2509 C C . PRO B 1 121 ? -6.309 1.926 -9.766 1 71.88 121 PRO B C 1
ATOM 2511 O O . PRO B 1 121 ? -5.602 2.936 -9.836 1 71.88 121 PRO B O 1
ATOM 2514 N N . ASN B 1 122 ? -6.578 1.381 -8.641 1 70.19 122 ASN B N 1
ATOM 2515 C CA . ASN B 1 122 ? -5.938 1.698 -7.367 1 70.19 122 ASN B CA 1
ATOM 2516 C C . ASN B 1 122 ? -6.551 2.941 -6.727 1 70.19 122 ASN B C 1
ATOM 2518 O O . ASN B 1 122 ? -5.961 3.529 -5.82 1 70.19 122 ASN B O 1
ATOM 2522 N N . ALA B 1 123 ? -7.703 3.41 -7.344 1 73.94 123 ALA B N 1
ATOM 2523 C CA . ALA B 1 123 ? -8.336 4.594 -6.766 1 73.94 123 ALA B CA 1
ATOM 2524 C C . ALA B 1 123 ? -8.57 4.418 -5.27 1 73.94 123 ALA B C 1
ATOM 2526 O O . ALA B 1 123 ? -8.312 5.332 -4.484 1 73.94 123 ALA B O 1
ATOM 2527 N N . MET B 1 124 ? -8.844 3.205 -4.918 1 74.5 124 MET B N 1
ATOM 2528 C CA . MET B 1 124 ? -9.211 2.979 -3.521 1 74.5 124 MET B CA 1
ATOM 2529 C C . MET B 1 124 ? -8.047 2.354 -2.754 1 74.5 124 MET B C 1
ATOM 2531 O O . MET B 1 124 ? -7.922 2.553 -1.544 1 74.5 124 MET B O 1
ATOM 2535 N N . SER B 1 125 ? -7.285 1.683 -3.465 1 73.38 125 SER B N 1
ATOM 2536 C CA . SER B 1 125 ? -6.203 0.982 -2.783 1 73.38 125 SER B CA 1
ATOM 2537 C C . SER B 1 125 ? -5.262 1.962 -2.092 1 73.38 125 SER B C 1
ATOM 2539 O O . SER B 1 125 ? -4.754 1.682 -1.004 1 73.38 125 SER B O 1
ATOM 2541 N N . SER B 1 126 ? -5.137 3.08 -2.701 1 76.12 126 SER B N 1
ATOM 2542 C CA . SER B 1 126 ? -4.258 4.086 -2.109 1 76.12 126 SER B CA 1
ATOM 2543 C C . SER B 1 126 ? -4.812 4.594 -0.783 1 76.12 126 SER B C 1
ATOM 2545 O O . SER B 1 126 ? -4.059 4.816 0.166 1 76.12 126 SER B O 1
ATOM 2547 N N . ILE B 1 127 ? -6.098 4.734 -0.708 1 78.88 127 ILE B N 1
ATOM 2548 C CA . ILE B 1 127 ? -6.742 5.227 0.504 1 78.88 127 ILE B CA 1
ATOM 2549 C C . ILE B 1 127 ? -6.629 4.18 1.61 1 78.88 127 ILE B C 1
ATOM 2551 O O . ILE B 1 127 ? -6.266 4.504 2.744 1 78.88 127 ILE B O 1
ATOM 2555 N N . LEU B 1 128 ? -6.918 3.004 1.238 1 77.06 128 LEU B N 1
ATOM 2556 C CA . LEU B 1 128 ? -6.863 1.92 2.213 1 77.06 128 LEU B CA 1
ATOM 2557 C C . LEU B 1 128 ? -5.445 1.735 2.74 1 77.06 128 LEU B C 1
ATOM 2559 O O . LEU B 1 128 ? -5.25 1.469 3.93 1 77.06 128 LEU B O 1
ATOM 2563 N N . ASN B 1 129 ? -4.543 1.906 1.854 1 79.69 129 ASN B N 1
ATOM 2564 C CA . ASN B 1 129 ? -3.143 1.821 2.25 1 79.69 129 ASN B CA 1
ATOM 2565 C C . ASN B 1 129 ? -2.787 2.891 3.279 1 79.69 129 ASN B C 1
ATOM 2567 O O . ASN B 1 129 ? -2.066 2.617 4.242 1 79.69 129 ASN B O 1
ATOM 2571 N N . MET B 1 130 ? -3.338 3.979 3.068 1 86.31 130 MET B N 1
ATOM 2572 C CA . MET B 1 130 ? -3.057 5.074 3.99 1 86.31 130 MET B CA 1
ATOM 2573 C C . MET B 1 130 ? -3.645 4.793 5.367 1 86.31 130 MET B C 1
ATOM 2575 O O . MET B 1 130 ? -3.004 5.059 6.387 1 86.31 130 MET B O 1
ATOM 2579 N N . VAL B 1 131 ? -4.848 4.27 5.391 1 89.44 131 VAL B N 1
ATOM 2580 C CA . VAL B 1 131 ? -5.488 3.926 6.656 1 89.44 131 VAL B CA 1
ATOM 2581 C C . VAL B 1 131 ? -4.598 2.969 7.445 1 89.44 131 VAL B C 1
ATOM 2583 O O . VAL B 1 131 ? -4.375 3.164 8.641 1 89.44 131 VAL B O 1
ATOM 2586 N N . GLY B 1 132 ? -4.074 2.02 6.758 1 88.38 132 GLY B N 1
ATOM 2587 C CA . GLY B 1 132 ? -3.178 1.067 7.398 1 88.38 132 GLY B CA 1
ATOM 2588 C C . GLY B 1 132 ? -1.861 1.684 7.832 1 88.38 132 GLY B C 1
ATOM 2589 O O . GLY B 1 132 ? -1.339 1.356 8.898 1 88.38 132 GLY B O 1
ATOM 2590 N N . ASP B 1 133 ? -1.338 2.562 7.07 1 90.19 133 ASP B N 1
ATOM 2591 C CA . ASP B 1 133 ? -0.051 3.188 7.359 1 90.19 133 ASP B CA 1
ATOM 2592 C C . ASP B 1 133 ? -0.134 4.062 8.609 1 90.19 133 ASP B C 1
ATOM 2594 O O . ASP B 1 133 ? 0.857 4.23 9.32 1 90.19 133 ASP B O 1
ATOM 2598 N N . TYR B 1 134 ? -1.321 4.562 8.875 1 91.56 134 TYR B N 1
ATOM 2599 C CA . TYR B 1 134 ? -1.531 5.367 10.07 1 91.56 134 TYR B CA 1
ATOM 2600 C C . TYR B 1 134 ? -1.82 4.484 11.281 1 91.56 134 TYR B C 1
ATOM 2602 O O . TYR B 1 134 ? -1.965 4.98 12.398 1 91.56 134 TYR B O 1
ATOM 2610 N N . GLY B 1 135 ? -1.971 3.176 11.031 1 88 135 GLY B N 1
ATOM 2611 C CA . GLY B 1 135 ? -2.098 2.234 12.133 1 88 135 GLY B CA 1
ATOM 2612 C C . GLY B 1 135 ? -3.533 1.825 12.406 1 88 135 GLY B C 1
ATOM 2613 O O . GLY B 1 135 ? -3.852 1.343 13.492 1 88 135 GLY B O 1
ATOM 2614 N N . TYR B 1 136 ? -4.434 2.066 11.43 1 89.75 136 TYR B N 1
ATOM 2615 C CA . TYR B 1 136 ? -5.848 1.766 11.641 1 89.75 136 TYR B CA 1
ATOM 2616 C C . TYR B 1 136 ? -6.305 0.643 10.719 1 89.75 136 TYR B C 1
ATOM 2618 O O . TYR B 1 136 ? -5.594 0.265 9.781 1 89.75 136 TYR B O 1
ATOM 2626 N N . ASN B 1 137 ? -7.473 0.107 11.055 1 87.25 137 ASN B N 1
ATOM 2627 C CA . ASN B 1 137 ? -8.141 -0.886 10.219 1 87.25 137 ASN B CA 1
ATOM 2628 C C . ASN B 1 137 ? -9.477 -0.371 9.695 1 87.25 137 ASN B C 1
ATOM 2630 O O . ASN B 1 137 ? -10.062 0.542 10.273 1 87.25 137 ASN B O 1
ATOM 2634 N N . MET B 1 138 ? -9.852 -0.996 8.648 1 87 138 MET B N 1
ATOM 2635 C CA . MET B 1 138 ? -11.148 -0.667 8.07 1 87 138 MET B CA 1
ATOM 2636 C C . MET B 1 138 ? -12.195 -1.713 8.438 1 87 138 MET B C 1
ATOM 2638 O O . MET B 1 138 ? -11.898 -2.908 8.477 1 87 138 MET B O 1
ATOM 2642 N N . GLN B 1 139 ? -13.398 -1.218 8.688 1 87.94 139 GLN B N 1
ATOM 2643 C CA . GLN B 1 139 ? -14.5 -2.131 8.953 1 87.94 139 GLN B CA 1
ATOM 2644 C C . GLN B 1 139 ? -15.367 -2.326 7.711 1 87.94 139 GLN B C 1
ATOM 2646 O O . GLN B 1 139 ? -15.914 -3.41 7.496 1 87.94 139 GLN B O 1
ATOM 2651 N N . TYR B 1 140 ? -15.484 -1.236 7.02 1 89 140 TYR B N 1
ATOM 2652 C CA . TYR B 1 140 ? -16.453 -1.236 5.93 1 89 140 TYR B CA 1
ATOM 2653 C C . TYR B 1 140 ? -16.031 -0.27 4.828 1 89 140 TYR B C 1
ATOM 2655 O O . TYR B 1 140 ? -15.5 0.806 5.105 1 89 140 TYR B O 1
ATOM 2663 N N . MET B 1 141 ? -16.188 -0.703 3.619 1 89.31 141 MET B N 1
ATOM 2664 C CA . MET B 1 141 ? -16 0.148 2.447 1 89.31 141 MET B CA 1
ATOM 2665 C C . MET B 1 141 ? -17.016 -0.197 1.361 1 89.31 141 MET B C 1
ATOM 2667 O O . MET B 1 141 ? -17.266 -1.373 1.088 1 89.31 141 MET B O 1
ATOM 2671 N N . GLU B 1 142 ? -17.594 0.827 0.79 1 90.88 142 GLU B N 1
ATOM 2672 C CA . GLU B 1 142 ? -18.578 0.588 -0.273 1 90.88 142 GLU B CA 1
ATOM 2673 C C . GLU B 1 142 ? -18.484 1.66 -1.355 1 90.88 142 GLU B C 1
ATOM 2675 O O . GLU B 1 142 ? -18.5 2.855 -1.055 1 90.88 142 GLU B O 1
ATOM 2680 N N . LEU B 1 143 ? -18.312 1.181 -2.535 1 87.94 143 LEU B N 1
ATOM 2681 C CA . LEU B 1 143 ? -18.469 2.07 -3.68 1 87.94 143 LEU B CA 1
ATOM 2682 C C . LEU B 1 143 ? -19.922 2.504 -3.84 1 87.94 143 LEU B C 1
ATOM 2684 O O . LEU B 1 143 ? -20.781 1.678 -4.129 1 87.94 143 LEU B O 1
ATOM 2688 N N . LEU B 1 144 ? -20.172 3.697 -3.709 1 88.5 144 LEU B N 1
ATOM 2689 C CA . LEU B 1 144 ? -21.531 4.191 -3.719 1 88.5 144 LEU B CA 1
ATOM 2690 C C . LEU B 1 144 ? -22.016 4.445 -5.145 1 88.5 144 LEU B C 1
ATOM 2692 O O . LEU B 1 144 ? -23.125 4.055 -5.512 1 88.5 144 LEU B O 1
ATOM 2696 N N . HIS B 1 145 ? -21.188 5.137 -5.867 1 87.94 145 HIS B N 1
ATOM 2697 C CA . HIS B 1 145 ? -21.641 5.395 -7.234 1 87.94 145 HIS B CA 1
ATOM 2698 C C . HIS B 1 145 ? -20.469 5.793 -8.125 1 87.94 145 HIS B C 1
ATOM 2700 O O . HIS B 1 145 ? -19.438 6.266 -7.633 1 87.94 145 HIS B O 1
ATOM 2706 N N . PHE B 1 146 ? -20.672 5.551 -9.375 1 85.69 146 PHE B N 1
ATOM 2707 C CA . PHE B 1 146 ? -19.781 5.969 -10.453 1 85.69 146 PHE B CA 1
ATOM 2708 C C . PHE B 1 146 ? -20.281 7.262 -11.094 1 85.69 146 PHE B C 1
ATOM 2710 O O . PHE B 1 146 ? -21.438 7.359 -11.484 1 85.69 146 PHE B O 1
ATOM 2717 N N . ASN B 1 147 ? -19.406 8.195 -10.977 1 87.44 147 ASN B N 1
ATOM 2718 C CA . ASN B 1 147 ? -19.703 9.414 -11.727 1 87.44 147 ASN B CA 1
ATOM 2719 C C . ASN B 1 147 ? -19.094 9.367 -13.125 1 87.44 147 ASN B C 1
ATOM 2721 O O . ASN B 1 147 ? -18.016 9.906 -13.359 1 87.44 147 ASN B O 1
ATOM 2725 N N . LYS B 1 148 ? -19.781 8.906 -14.117 1 84.06 148 LYS B N 1
ATOM 2726 C CA . LYS B 1 148 ? -19.266 8.625 -15.453 1 84.06 148 LYS B CA 1
ATOM 2727 C C . LYS B 1 148 ? -18.812 9.906 -16.141 1 84.06 148 LYS B C 1
ATOM 2729 O O . LYS B 1 148 ? -17.703 9.961 -16.672 1 84.06 148 LYS B O 1
ATOM 2734 N N . PRO B 1 149 ? -19.609 10.875 -16.031 1 85.94 149 PRO B N 1
ATOM 2735 C CA . PRO B 1 149 ? -19.188 12.109 -16.719 1 85.94 149 PRO B CA 1
ATOM 2736 C C . PRO B 1 149 ? -17.875 12.672 -16.172 1 85.94 149 PRO B C 1
ATOM 2738 O O . PRO B 1 149 ? -17.047 13.164 -16.938 1 85.94 149 PRO B O 1
ATOM 2741 N N . GLU B 1 150 ? -17.688 12.492 -14.898 1 86.56 150 GLU B N 1
ATOM 2742 C CA . GLU B 1 150 ? -16.516 13.055 -14.242 1 86.56 150 GLU B CA 1
ATOM 2743 C C . GLU B 1 150 ? -15.398 12.023 -14.133 1 86.56 150 GLU B C 1
ATOM 2745 O O . GLU B 1 150 ? -14.266 12.359 -13.781 1 86.56 150 GLU B O 1
ATOM 2750 N N . LYS B 1 151 ? -15.742 10.766 -14.5 1 89.81 151 LYS B N 1
ATOM 2751 C CA . LYS B 1 151 ? -14.805 9.656 -14.375 1 89.81 151 LYS B CA 1
ATOM 2752 C C . LYS B 1 151 ? -14.266 9.555 -12.945 1 89.81 151 LYS B C 1
ATOM 2754 O O . LYS B 1 151 ? -13.055 9.5 -12.734 1 89.81 151 LYS B O 1
ATOM 2759 N N . THR B 1 152 ? -15.203 9.648 -12.016 1 92 152 THR B N 1
ATOM 2760 C CA . THR B 1 152 ? -14.852 9.531 -10.609 1 92 152 THR B CA 1
ATOM 2761 C C . THR B 1 152 ? -15.742 8.492 -9.922 1 92 152 THR B C 1
ATOM 2763 O O . THR B 1 152 ? -16.75 8.055 -10.484 1 92 152 THR B O 1
ATOM 2766 N N . VAL B 1 153 ? -15.258 8.086 -8.805 1 90.25 153 VAL B N 1
ATOM 2767 C CA . VAL B 1 153 ? -16 7.148 -7.973 1 90.25 153 VAL B CA 1
ATOM 2768 C C . VAL B 1 153 ? -16.078 7.672 -6.543 1 90.25 153 VAL B C 1
ATOM 2770 O O . VAL B 1 153 ? -15.125 8.273 -6.039 1 90.25 153 VAL B O 1
ATOM 2773 N N . THR B 1 154 ? -17.25 7.449 -5.949 1 92.62 154 THR B N 1
ATOM 2774 C CA . THR B 1 154 ? -17.469 7.871 -4.57 1 92.62 154 THR B CA 1
ATOM 2775 C C . THR B 1 154 ? -17.609 6.66 -3.65 1 92.62 154 THR B C 1
ATOM 2777 O O . THR B 1 154 ? -18.328 5.715 -3.967 1 92.62 154 THR B O 1
ATOM 2780 N N . PHE B 1 155 ? -16.906 6.793 -2.477 1 91.69 155 PHE B N 1
ATOM 2781 C CA . PHE B 1 155 ? -16.906 5.68 -1.537 1 91.69 155 PHE B CA 1
ATOM 2782 C C . PHE B 1 155 ? -17.281 6.145 -0.138 1 91.69 155 PHE B C 1
ATOM 2784 O O . PHE B 1 155 ? -16.984 7.273 0.252 1 91.69 155 PHE B O 1
ATOM 2791 N N . ASP B 1 156 ? -17.953 5.262 0.604 1 94.12 156 ASP B N 1
ATOM 2792 C CA . ASP B 1 156 ? -18.047 5.363 2.057 1 94.12 156 ASP B CA 1
ATOM 2793 C C . ASP B 1 156 ? -17.062 4.406 2.74 1 94.12 156 ASP B C 1
ATOM 2795 O O . ASP B 1 156 ? -16.922 3.26 2.314 1 94.12 156 ASP B O 1
ATOM 2799 N N . LEU B 1 157 ? -16.438 4.918 3.727 1 92.19 157 LEU B N 1
ATOM 2800 C CA . LEU B 1 157 ? -15.492 4.117 4.496 1 92.19 157 LEU B CA 1
ATOM 2801 C C . LEU B 1 157 ? -15.812 4.176 5.984 1 92.19 157 LEU B C 1
ATOM 2803 O O . LEU B 1 157 ? -16.172 5.234 6.508 1 92.19 157 LEU B O 1
ATOM 2807 N N . THR B 1 158 ? -15.758 3.072 6.613 1 93.44 158 THR B N 1
ATOM 2808 C CA . THR B 1 158 ? -15.789 3.016 8.07 1 93.44 158 THR B CA 1
ATOM 2809 C C . THR B 1 158 ? -14.445 2.555 8.625 1 93.44 158 THR B C 1
ATOM 2811 O O . THR B 1 158 ? -14.031 1.415 8.406 1 93.44 158 THR B O 1
ATOM 2814 N N . ILE B 1 159 ? -13.805 3.438 9.32 1 92.31 159 ILE B N 1
ATOM 2815 C CA . ILE B 1 159 ? -12.484 3.178 9.891 1 92.31 159 ILE B CA 1
ATOM 2816 C C . ILE B 1 159 ? -12.617 2.953 11.398 1 92.31 159 ILE B C 1
ATOM 2818 O O . ILE B 1 159 ? -13.289 3.717 12.086 1 92.31 159 ILE B O 1
ATOM 2822 N N . LEU B 1 160 ? -12 1.922 11.859 1 90.88 160 LEU B N 1
ATOM 2823 C CA . LEU B 1 160 ? -11.992 1.644 13.289 1 90.88 160 LEU B CA 1
ATOM 2824 C C . LEU B 1 160 ? -10.961 2.512 14.008 1 90.88 160 LEU B C 1
ATOM 2826 O O . LEU B 1 160 ? -9.758 2.416 13.734 1 90.88 160 LEU B O 1
ATOM 2830 N N . GLY B 1 161 ? -11.43 3.363 14.836 1 92 161 GLY B N 1
ATOM 2831 C CA . GLY B 1 161 ? -10.547 4.246 15.578 1 92 161 GLY B CA 1
ATOM 2832 C C . GLY B 1 161 ? -11.258 5.441 16.188 1 92 161 GLY B C 1
ATOM 2833 O O . GLY B 1 161 ? -12.469 5.594 16.016 1 92 161 GLY B O 1
ATOM 2834 N N . ASP B 1 162 ? -10.5 6.211 16.906 1 94.56 162 ASP B N 1
ATOM 2835 C CA . ASP B 1 162 ? -11.008 7.379 17.609 1 94.56 162 ASP B CA 1
ATOM 2836 C C . ASP B 1 162 ? -10.586 8.672 16.922 1 94.56 162 ASP B C 1
ATOM 2838 O O . ASP B 1 162 ? -9.391 8.93 16.75 1 94.56 162 ASP B O 1
ATOM 2842 N N . LEU B 1 163 ? -11.586 9.477 16.578 1 93.62 163 LEU B N 1
ATOM 2843 C CA . LEU B 1 163 ? -11.32 10.727 15.867 1 93.62 163 LEU B CA 1
ATOM 2844 C C . LEU B 1 163 ? -10.516 11.688 16.734 1 93.62 163 LEU B C 1
ATOM 2846 O O . LEU B 1 163 ? -9.898 12.625 16.234 1 93.62 163 LEU B O 1
ATOM 2850 N N . SER B 1 164 ? -10.547 11.477 18.031 1 93.38 164 SER B N 1
ATOM 2851 C CA . SER B 1 164 ? -9.836 12.375 18.938 1 93.38 164 SER B CA 1
ATOM 2852 C C . SER B 1 164 ? -8.336 12.102 18.922 1 93.38 164 SER B C 1
ATOM 2854 O O . SER B 1 164 ? -7.543 12.906 19.406 1 93.38 164 SER B O 1
ATOM 2856 N N . GLU B 1 165 ? -7.934 10.969 18.297 1 93.31 165 GLU B N 1
ATOM 2857 C CA . GLU B 1 165 ? -6.52 10.617 18.203 1 93.31 165 GLU B CA 1
ATOM 2858 C C . GLU B 1 165 ? -5.809 11.469 17.156 1 93.31 165 GLU B C 1
ATOM 2860 O O . GLU B 1 165 ? -6.344 11.695 16.062 1 93.31 165 GLU B O 1
ATOM 2865 N N . THR B 1 166 ? -4.625 11.867 17.5 1 92.38 166 THR B N 1
ATOM 2866 C CA . THR B 1 166 ? -3.855 12.734 16.609 1 92.38 166 THR B CA 1
ATOM 2867 C C . THR B 1 166 ? -3.607 12.055 15.273 1 92.38 166 THR B C 1
ATOM 2869 O O . THR B 1 166 ? -3.754 12.68 14.219 1 92.38 166 THR B O 1
ATOM 2872 N N . ASN B 1 167 ? -3.26 10.805 15.25 1 92.88 167 ASN B N 1
ATOM 2873 C CA . ASN B 1 167 ? -2.996 10.078 14.008 1 92.88 167 ASN B CA 1
ATOM 2874 C C . ASN B 1 167 ? -4.246 9.992 13.141 1 92.88 167 ASN B C 1
ATOM 2876 O O . ASN B 1 167 ? -4.156 10.047 11.914 1 92.88 167 ASN B O 1
ATOM 2880 N N . MET B 1 168 ? -5.375 9.828 13.781 1 93.5 168 MET B N 1
ATOM 2881 C CA . MET B 1 168 ? -6.633 9.797 13.039 1 93.5 168 MET B CA 1
ATOM 2882 C C . MET B 1 168 ? -6.922 11.148 12.398 1 93.5 168 MET B C 1
ATOM 2884 O O . MET B 1 168 ? -7.348 11.219 11.242 1 93.5 168 MET B O 1
ATOM 2888 N N . GLN B 1 169 ? -6.633 12.156 13.125 1 93.94 169 GLN B N 1
ATOM 2889 C CA . GLN B 1 169 ? -6.852 13.492 12.586 1 93.94 169 GLN B CA 1
ATOM 2890 C C . GLN B 1 169 ? -5.914 13.781 11.422 1 93.94 169 GLN B C 1
ATOM 2892 O O . GLN B 1 169 ? -6.32 14.391 10.43 1 93.94 169 GLN B O 1
ATOM 2897 N N . LYS B 1 170 ? -4.691 13.359 11.547 1 93.81 170 LYS B N 1
ATOM 2898 C CA . LYS B 1 170 ? -3.734 13.516 10.453 1 93.81 170 LYS B CA 1
ATOM 2899 C C . LYS B 1 170 ? -4.18 12.742 9.219 1 93.81 170 LYS B C 1
ATOM 2901 O O . LYS B 1 170 ? -4.051 13.227 8.094 1 93.81 170 LYS B O 1
ATOM 2906 N N . LEU B 1 171 ? -4.699 11.562 9.438 1 94.06 171 LEU B N 1
ATOM 2907 C CA . LEU B 1 171 ? -5.227 10.758 8.344 1 94.06 171 LEU B CA 1
ATOM 2908 C C . LEU B 1 171 ? -6.383 11.469 7.648 1 94.06 171 LEU B C 1
ATOM 2910 O O . LEU B 1 171 ? -6.414 11.555 6.418 1 94.06 171 LEU B O 1
ATOM 2914 N N . MET B 1 172 ? -7.348 12.008 8.461 1 94.25 172 MET B N 1
ATOM 2915 C CA . MET B 1 172 ? -8.484 12.734 7.891 1 94.25 172 MET B CA 1
ATOM 2916 C C . MET B 1 172 ? -8.016 13.938 7.078 1 94.25 172 MET B C 1
ATOM 2918 O O . MET B 1 172 ? -8.539 14.203 5.996 1 94.25 172 MET B O 1
ATOM 2922 N N . PHE B 1 173 ? -7.043 14.57 7.629 1 93.38 173 PHE B N 1
ATOM 2923 C CA . PHE B 1 173 ? -6.504 15.742 6.945 1 93.38 173 PHE B CA 1
ATOM 2924 C C . PHE B 1 173 ? -5.914 15.352 5.594 1 93.38 173 PHE B C 1
ATOM 2926 O O . PHE B 1 173 ? -6.227 15.969 4.574 1 93.38 173 PHE B O 1
ATOM 2933 N N . GLN B 1 174 ? -5.102 14.352 5.547 1 92.81 174 GLN B N 1
ATOM 2934 C CA . GLN B 1 174 ? -4.488 13.906 4.301 1 92.81 174 GLN B CA 1
ATOM 2935 C C . GLN B 1 174 ? -5.547 13.453 3.297 1 92.81 174 GLN B C 1
ATOM 2937 O O . GLN B 1 174 ? -5.492 13.82 2.121 1 92.81 174 GLN B O 1
ATOM 2942 N N . LEU B 1 175 ?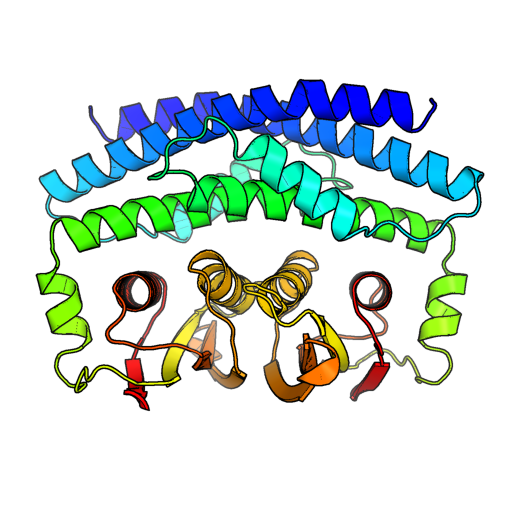 -6.488 12.664 3.754 1 92.62 175 LEU B N 1
ATOM 2943 C CA . LEU B 1 175 ? -7.543 12.18 2.867 1 92.62 175 LEU B CA 1
ATOM 2944 C C . LEU B 1 175 ? -8.32 13.344 2.266 1 92.62 175 LEU B C 1
ATOM 2946 O O . LEU B 1 175 ? -8.695 13.305 1.091 1 92.62 175 LEU B O 1
ATOM 2950 N N . SER B 1 176 ? -8.547 14.359 3.033 1 92.62 176 SER B N 1
ATOM 2951 C CA . SER B 1 176 ? -9.297 15.523 2.57 1 92.62 176 SER B CA 1
ATOM 2952 C C . SER B 1 176 ? -8.531 16.266 1.48 1 92.62 176 SER B C 1
ATOM 2954 O O . SER B 1 176 ? -9.141 16.891 0.606 1 92.62 176 SER B O 1
ATOM 2956 N N . LYS B 1 177 ? -7.227 16.172 1.535 1 90.88 177 LYS B N 1
ATOM 2957 C CA . LYS B 1 177 ? -6.41 16.891 0.565 1 90.88 177 LYS B CA 1
ATOM 2958 C C . LYS B 1 177 ? -6.16 16.062 -0.683 1 90.88 177 LYS B C 1
ATOM 2960 O O . LYS B 1 177 ? -5.828 16.594 -1.743 1 90.88 177 LYS B O 1
ATOM 2965 N N . GLU B 1 178 ? -6.348 14.719 -0.574 1 90.12 178 GLU B N 1
ATOM 2966 C CA . GLU B 1 178 ? -6.039 13.836 -1.695 1 90.12 178 GLU B CA 1
ATOM 2967 C C . GLU B 1 178 ? -7.309 13.344 -2.379 1 90.12 178 GLU B C 1
ATOM 2969 O O . GLU B 1 178 ? -7.25 12.508 -3.279 1 90.12 178 GLU B O 1
ATOM 2974 N N . SER B 1 179 ? -8.422 13.766 -1.892 1 90.5 179 SER B N 1
ATOM 2975 C CA . SER B 1 179 ? -9.695 13.344 -2.475 1 90.5 179 SER B CA 1
ATOM 2976 C C . SER B 1 179 ? -10.617 14.539 -2.707 1 90.5 179 SER B C 1
ATOM 2978 O O . SER B 1 179 ? -10.336 15.648 -2.236 1 90.5 179 SER B O 1
ATOM 2980 N N . GLN B 1 180 ? -11.594 14.219 -3.5 1 89.75 180 GLN B N 1
ATOM 2981 C CA . GLN B 1 180 ? -12.641 15.219 -3.693 1 89.75 180 GLN B CA 1
ATOM 2982 C C . GLN B 1 180 ? -13.836 14.945 -2.783 1 89.75 180 GLN B C 1
ATOM 2984 O O . GLN B 1 180 ? -14.07 13.797 -2.387 1 89.75 180 GLN B O 1
ATOM 2989 N N . ASP B 1 181 ? -14.539 16.016 -2.371 1 90.81 181 ASP B N 1
ATOM 2990 C CA . ASP B 1 181 ? -15.805 15.945 -1.647 1 90.81 181 ASP B CA 1
ATOM 2991 C C . ASP B 1 181 ? -15.648 15.141 -0.357 1 90.81 181 ASP B C 1
ATOM 2993 O O . ASP B 1 181 ? -16.5 14.305 -0.034 1 90.81 181 ASP B O 1
ATOM 2997 N N . PHE B 1 182 ? -14.562 15.289 0.246 1 93.25 182 PHE B N 1
ATOM 2998 C CA . PHE B 1 182 ? -14.305 14.562 1.483 1 93.25 182 PHE B CA 1
ATOM 2999 C C . PHE B 1 182 ? -15.211 15.062 2.604 1 93.25 182 PHE B C 1
ATOM 3001 O O . PHE B 1 182 ? -15.352 16.266 2.801 1 93.25 182 PHE B O 1
ATOM 3008 N N . GLN B 1 183 ? -15.82 14.148 3.338 1 93.19 183 GLN B N 1
ATOM 3009 C CA . GLN B 1 183 ? -16.672 14.477 4.484 1 93.19 183 GLN B CA 1
ATOM 3010 C C . GLN B 1 183 ? -16.547 13.414 5.578 1 93.19 183 GLN B C 1
ATOM 3012 O O . GLN B 1 183 ? -16.5 12.219 5.285 1 93.19 183 GLN B O 1
ATOM 3017 N N . ILE B 1 184 ? -16.438 13.875 6.746 1 93.31 184 ILE B N 1
ATOM 3018 C CA . ILE B 1 184 ? -16.625 12.984 7.887 1 93.31 184 ILE B CA 1
ATOM 3019 C C . ILE B 1 184 ? -18.109 12.867 8.227 1 93.31 184 ILE B C 1
ATOM 3021 O O . ILE B 1 184 ? -18.734 13.852 8.625 1 93.31 184 ILE B O 1
ATOM 3025 N N . LEU B 1 185 ? -18.609 11.742 8.117 1 91.5 185 LEU B N 1
ATOM 3026 C CA . LEU B 1 185 ? -20.062 11.555 8.242 1 91.5 185 LEU B CA 1
ATOM 3027 C C . LEU B 1 185 ? -20.453 11.25 9.68 1 91.5 185 LEU B C 1
ATOM 3029 O O . LEU B 1 185 ? -21.484 11.734 10.164 1 91.5 185 LEU B O 1
ATOM 3033 N N . LYS B 1 186 ? -19.703 10.398 10.273 1 88.5 186 LYS B N 1
ATOM 3034 C CA . LYS B 1 186 ? -20.031 9.969 11.633 1 88.5 186 LYS B CA 1
ATOM 3035 C C . LYS B 1 186 ? -18.766 9.742 12.461 1 88.5 186 LYS B C 1
ATOM 3037 O O . LYS B 1 186 ? -17.734 9.344 11.922 1 88.5 186 LYS B O 1
ATOM 3042 N N . ASN B 1 187 ? -18.859 10.023 13.68 1 88.06 187 ASN B N 1
ATOM 3043 C CA . ASN B 1 187 ? -17.922 9.656 14.734 1 88.06 187 ASN B CA 1
ATOM 3044 C C . ASN B 1 187 ? -18.641 8.977 15.898 1 88.06 187 ASN B C 1
ATOM 3046 O O . ASN B 1 187 ? -19.375 9.617 16.641 1 88.06 187 ASN B O 1
ATOM 3050 N N . GLU B 1 188 ? -18.359 7.715 16.016 1 86.69 188 GLU B N 1
ATOM 3051 C CA . GLU B 1 188 ? -19.125 6.945 17 1 86.69 188 GLU B CA 1
ATOM 3052 C C . GLU B 1 188 ? -18.203 6.184 17.938 1 86.69 188 GLU B C 1
ATOM 3054 O O . GLU B 1 188 ? -17.094 5.801 17.562 1 86.69 188 GLU B O 1
#

Secondary structure (DSSP, 8-state):
--HHHHHHHHHHHHHHHHHHHHHHHHHHHHHHHHHHHHT------HHHHHHHHHHHHTT--TTTHHHHHHHHHHHHHHHHHHHHHHHHHH-HHHHHHHTTTS---TT--EEEEEEEEESSTTTTHHHHHHHHHTT-EEEEEEEEEEETTTTEEEEEEEEES-TTSHHHHHHHHHHHHHSEEEEEEEE-/--HHHHHHHHHHHHHHHHHHHHHHHHHHHHHHHHHHHHT------HHHHHHHHHHHHTT--TTTHHHHHHHHHHHHHHHHHHHHHHHHHH-HHHHHHHTTTS---TT--EEEEEEEEESSTTTTHHHHHHHHHTT-EEEEEEEEEEETTTTEEEEEEEEES-TTSHHHHHHHHHHHHHSEEEEEEEE-

Nearest PDB structures (foldseek):
  2qmx-assembly1_A  TM=8.337E-01  e=1.380E-04  Chlorobaculum tepidum TLS
  7alz-assembly1_B  TM=8.502E-01  e=3.504E-04  Komagataeibacter europaeus
  7am0-assembly1_A  TM=8.407E-01  e=1.463E-03  Komagataeibacter europaeus
  7am0-assembly2_C  TM=8.331E-01  e=5.071E-03  Komagataeibacter europaeus
  6vh5-assembly1_C  TM=8.249E-01  e=5.396E-03  Brucella abortus 2308

Sequence (376 aa):
MKLDQVREKIDAIDPQIRSLLMERLDCSKMVAEAKQEAGEINIYRADREQAILKKLSQGVPEDRLPEYLAVVRKIMETSRMYQYGMLFDWNPQLFAKLAENIEIRPGGTRVVVRLTRPDQPNAMSSILNMVGDYGYNMQYMELLHFNKPEKTVTFDLTILGDLSETNMQKLMFQLSKESQDFQILKNEMKLDQVREKIDAIDPQIRSLLMERLDCSKMVAEAKQEAGEINIYRADREQAILKKLSQGVPEDRLPEYLAVVRKIMETSRMYQYGMLFDWNPQLFAKLAENIEIRPGGTRVVVRLTRPDQPNAMSSILNMVGDYGYNMQYMELLHFNKPEKTVTFDLTILGDLSETNMQKLMFQLSKESQDFQILKNE

Radius of gyration: 20.48 Å; Cα contacts (8 Å, |Δi|>4): 602; chains: 2; bounding box: 45×58×42 Å

pLDDT: mean 90.5, std 5.51, range [69.38, 98.12]

InterPro domains:
  IPR002701 Chorismate mutase II, prokaryotic-type [PF01817] (6-84)
  IPR002701 Chorismate mutase II, prokaryotic-type [PS51168] (1-87)
  IPR002701 Chorismate mutase II, prokaryotic-type [SM00830] (7-86)
  IPR002912 ACT domain [PS51671] (112-188)
  IPR036263 Chorismate mutase type II superfamily [SSF48600] (2-90)
  IPR036979 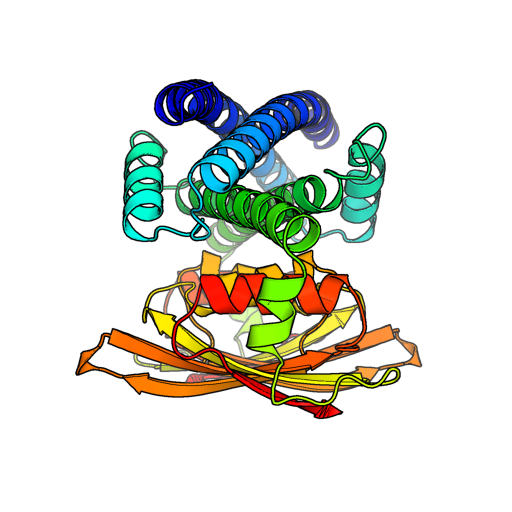Chorismate mutase domain superfamily [G3DSA:1.20.59.10] (1-99)
  IPR045865 ACT-like domain [SSF55021] (111-177)
  IPR051331 Chorismate mutase-related enzymes [PTHR38041] (1-93)

Foldseek 3Di:
DDPVVVVVVVVVVVVVVVVVLVVVLVVLVVVLVVCVVVVHLFDDDPVVLVVVLVVVLPPDDPVCSVVVSVVVVVSSLVSLLSSLLVVCVVCVVLLCVQCVPPDADPDFFKWKKKFKFAQDPCRVVSLQVLLVVLPWHWDDKDFDDADVVVNMTMMMTMITDGCNDPSNSSSLRSRPSRTPPMHTDDTD/DDPVVVVVVVVVVVVVVVVVLVVVLVVLVVVLVVCVVVVHLFDDDPVVLVVVLVVVLPPDDPVCSVVVSVVVVVSSLVSLLSSLLVVCVVCVVLLCVQCVPPDADPDWFKWKKKFKFAQDPCRCVSLQVLLVVLPWHWDDKDFDDADVVVNMTMMMTMITDGCNDPSNSSSLRSRPSRTPPMHTDDTD

Solvent-accessible surface area (backbone atoms only — not comparable to full-atom values): 19786 Å² total; per-residue (Å²): 126,59,67,69,57,43,50,51,51,46,63,63,46,49,60,55,50,48,53,53,52,52,52,47,46,52,40,34,50,51,48,41,51,46,29,53,74,71,71,46,84,78,78,76,48,70,68,59,52,50,52,50,50,57,58,67,47,60,90,49,57,77,94,47,36,59,47,49,51,48,39,51,50,41,47,54,50,34,36,49,50,53,28,46,46,49,49,41,72,76,38,56,63,62,50,48,64,74,41,64,90,51,83,74,53,80,82,26,50,31,35,30,33,35,37,28,33,59,64,48,69,25,47,58,22,56,53,42,36,48,43,20,60,64,58,28,41,72,44,34,36,36,57,72,46,74,38,69,92,75,44,25,32,33,34,41,36,31,35,47,38,31,68,59,37,68,58,45,43,46,48,52,47,46,49,46,66,71,33,41,81,50,42,78,73,46,72,66,127,58,67,68,59,44,50,51,50,47,63,62,47,50,61,54,49,49,54,52,52,52,52,46,46,52,40,33,49,51,48,39,50,45,29,55,74,70,71,46,84,78,79,75,48,70,71,59,51,51,50,49,51,55,58,67,48,61,88,51,56,76,94,47,36,59,47,49,50,49,40,51,51,41,47,52,51,32,37,48,50,55,28,47,46,50,49,40,72,77,37,56,64,62,49,50,63,74,42,64,90,50,82,73,52,78,82,26,51,32,35,30,34,34,37,29,33,60,65,49,68,27,48,55,22,56,56,43,36,48,43,19,59,65,58,27,46,71,43,34,36,36,55,71,48,74,38,70,94,75,44,25,33,32,35,40,36,30,34,46,38,32,68,58,37,67,57,46,43,46,50,52,48,45,49,47,66,71,32,42,80,51,42,79,74,44,72,67

Organism: Acidaminococcus fermentans (strain ATCC 25085 / DSM 20731 / CCUG 9996 / CIP 106432 / VR4) (NCBI:txid591001)